Protein AF-A0A5E5BIJ7-F1 (afdb_monomer_lite)

Organism: NCBI:txid93222

Foldseek 3Di:
DDDDDDDDDDDPPPPPPPDPPDQPLVVQLVVQLVQLVVCLVVVHAGDRDVSLVPDDLVSVLVSLLVLVVVLVVDPDLCSVSSCCNQCVDPVSLVNQACNDEPVSLCSQCVDPSNVVVNVVCVVSNNYHDPDDDDDDDPCVLLPPVLLVVQLVVLQVQLVVCLVVVHAGDRDPSLVSHPPVSVLLSLLLLLVVLVVPPAPCSVSSVCNSVVDPVSLQSLACSDEPVSLVVCVVHHDPVSNVVCVVSNNYHDPVNLVVLLVVQLVQQLVQLVVCLVVVHARDRDPSLSSDDPVSLLVSLLSSLLCLLVDALVCSLSSLCNQLVDPVNLQNLAQSDEPVSVVSNLVSCVPPDPVSSCVNVVSCVVSNNYDDD

Radius of gyration: 29.62 Å; chains: 1; bounding box: 74×56×110 Å

Structure (mmCIF, N/CA/C/O backbone):
data_AF-A0A5E5BIJ7-F1
#
_entry.id   AF-A0A5E5BIJ7-F1
#
loop_
_atom_site.group_PDB
_atom_site.id
_atom_site.type_symbol
_atom_site.label_atom_id
_atom_site.label_alt_id
_atom_site.label_comp_id
_atom_site.label_asym_id
_atom_site.label_entity_id
_atom_site.label_seq_id
_atom_site.pdbx_PDB_ins_code
_atom_site.Cartn_x
_atom_site.Cartn_y
_atom_site.Cartn_z
_atom_site.occupancy
_atom_site.B_iso_or_equiv
_atom_site.auth_seq_id
_atom_site.auth_comp_id
_atom_site.auth_asym_id
_atom_site.auth_atom_id
_atom_site.pdbx_PDB_model_num
ATOM 1 N N . MET A 1 1 ? -40.468 11.466 -75.019 1.00 41.84 1 MET A N 1
ATOM 2 C CA . MET A 1 1 ? -39.015 11.265 -75.212 1.00 41.84 1 MET A CA 1
ATOM 3 C C . MET A 1 1 ? -38.309 12.523 -74.725 1.00 41.84 1 MET A C 1
ATOM 5 O O . MET A 1 1 ? -38.806 13.584 -75.072 1.00 41.84 1 MET A O 1
ATOM 9 N N . ALA A 1 2 ? -37.225 12.356 -73.945 1.00 39.12 2 ALA A N 1
ATOM 10 C CA . ALA A 1 2 ? -36.395 13.367 -73.246 1.00 39.12 2 ALA A CA 1
ATOM 11 C C . ALA A 1 2 ? -37.141 14.145 -72.136 1.00 39.12 2 ALA A C 1
ATOM 13 O O . ALA A 1 2 ? -38.169 14.746 -72.413 1.00 39.12 2 ALA A O 1
ATOM 14 N N . GLN A 1 3 ? -36.823 14.124 -70.834 1.00 35.88 3 GLN A N 1
ATOM 15 C CA . GLN A 1 3 ? -35.610 13.899 -70.020 1.00 35.88 3 GLN A CA 1
ATOM 16 C C . GLN A 1 3 ? -34.489 14.936 -70.210 1.00 35.88 3 GLN A C 1
ATOM 18 O O . GLN A 1 3 ? -33.547 14.694 -70.950 1.00 35.88 3 GLN A O 1
ATOM 23 N N . GLU A 1 4 ? -34.585 16.031 -69.445 1.00 33.69 4 GLU A N 1
ATOM 24 C CA . GLU A 1 4 ? -33.495 16.917 -68.994 1.00 33.69 4 GLU A CA 1
ATOM 25 C C . GLU A 1 4 ? -33.826 17.282 -67.525 1.00 33.69 4 GLU A C 1
ATOM 27 O O . GLU A 1 4 ? -34.917 17.764 -67.239 1.00 33.69 4 GLU A O 1
ATOM 32 N N . CYS A 1 5 ? -33.127 16.762 -66.510 1.00 31.52 5 CYS A N 1
ATOM 33 C CA . CYS A 1 5 ? -31.816 17.171 -65.977 1.00 31.52 5 CYS A CA 1
ATOM 34 C C . CYS A 1 5 ? -31.795 18.572 -65.334 1.00 31.52 5 CYS A C 1
ATOM 36 O O . CYS A 1 5 ? -31.187 19.500 -65.850 1.00 31.52 5 CYS A O 1
ATOM 38 N N . GLY A 1 6 ? -32.385 18.681 -64.138 1.00 35.53 6 GLY A N 1
ATOM 39 C CA . GLY A 1 6 ? -32.114 19.748 -63.170 1.00 35.53 6 GLY A CA 1
ATOM 40 C C . GLY A 1 6 ? -31.691 19.135 -61.834 1.00 35.53 6 GLY A C 1
ATOM 41 O O . GLY A 1 6 ? -32.537 18.803 -61.011 1.00 35.53 6 GLY A O 1
ATOM 42 N N . GLY A 1 7 ? -30.387 18.927 -61.644 1.00 34.03 7 GLY A N 1
ATOM 43 C CA . GLY A 1 7 ? -29.802 18.372 -60.422 1.00 34.03 7 GLY A CA 1
ATOM 44 C C . GLY A 1 7 ? -28.713 19.297 -59.897 1.00 34.03 7 GLY A C 1
ATOM 45 O O . GLY A 1 7 ? -27.649 19.407 -60.494 1.00 34.03 7 GLY A O 1
ATOM 46 N N . SER A 1 8 ? -29.024 19.980 -58.799 1.00 34.91 8 SER A N 1
ATOM 47 C CA . SER A 1 8 ? -28.166 20.922 -58.084 1.00 34.91 8 SER A CA 1
ATOM 48 C C . SER A 1 8 ? -26.891 20.238 -57.574 1.00 34.91 8 SER A C 1
ATOM 50 O O . SER A 1 8 ? -26.960 19.318 -56.760 1.00 34.91 8 SER A O 1
ATOM 52 N N . THR A 1 9 ? -25.725 20.688 -58.038 1.00 34.56 9 THR A N 1
ATOM 53 C CA . THR A 1 9 ? -24.416 20.181 -57.607 1.00 34.56 9 THR A CA 1
ATOM 54 C C . THR A 1 9 ? -24.064 20.741 -56.232 1.00 34.56 9 THR A C 1
ATOM 56 O O . THR A 1 9 ? -23.659 21.894 -56.093 1.00 34.56 9 THR A O 1
ATOM 59 N N . THR A 1 10 ? -24.209 19.917 -55.200 1.00 35.72 10 THR A N 1
ATOM 60 C CA . THR A 1 10 ? -23.704 20.190 -53.853 1.00 35.72 10 THR A CA 1
ATOM 61 C C . THR A 1 10 ? -22.176 20.127 -53.867 1.00 35.72 10 THR A C 1
ATOM 63 O O . THR A 1 10 ? -21.585 19.078 -54.129 1.00 35.72 10 THR A O 1
ATOM 66 N N . VAL A 1 11 ? -21.525 21.256 -53.593 1.00 35.91 11 VAL A N 1
ATOM 67 C CA . VAL A 1 11 ? -20.071 21.357 -53.422 1.00 35.91 11 VAL A CA 1
ATOM 68 C C . VAL A 1 11 ? -19.677 20.639 -52.127 1.00 35.91 11 VAL A C 1
ATOM 70 O O . VAL A 1 11 ? -19.877 21.149 -51.027 1.00 35.91 11 VAL A O 1
ATOM 73 N N . LEU A 1 12 ? -19.119 19.434 -52.258 1.00 33.00 12 LEU A N 1
ATOM 74 C CA . LEU A 1 12 ? -18.435 18.715 -51.182 1.00 33.00 12 LEU A CA 1
ATOM 75 C C . LEU A 1 12 ? -17.054 19.348 -50.955 1.00 33.00 12 LEU A C 1
ATOM 77 O O . LEU A 1 12 ? -16.069 18.976 -51.592 1.00 33.00 12 LEU A O 1
ATOM 81 N N . LEU A 1 13 ? -16.974 20.292 -50.019 1.00 32.66 13 LEU A N 1
ATOM 82 C CA . LEU A 1 13 ? -15.710 20.691 -49.402 1.00 32.66 13 LEU A CA 1
ATOM 83 C C . LEU A 1 13 ? -15.235 19.550 -48.488 1.00 32.66 13 LEU A C 1
ATOM 85 O O . LEU A 1 13 ? -15.612 19.456 -47.323 1.00 32.66 13 LEU A O 1
ATOM 89 N N . ARG A 1 14 ? -14.408 18.652 -49.036 1.00 32.09 14 ARG A N 1
ATOM 90 C CA . ARG A 1 14 ? -13.545 17.774 -48.237 1.00 32.09 14 ARG A CA 1
ATOM 91 C C . ARG A 1 14 ? -12.460 18.637 -47.594 1.00 32.09 14 ARG A C 1
ATOM 93 O O . ARG A 1 14 ? -11.456 18.946 -48.229 1.00 32.09 14 ARG A O 1
ATOM 100 N N . SER A 1 15 ? -12.647 18.983 -46.325 1.00 36.41 15 SER A N 1
ATOM 101 C CA . SER A 1 15 ? -11.540 19.361 -45.449 1.00 36.41 15 SER A CA 1
ATOM 102 C C . SER A 1 15 ? -10.634 18.142 -45.277 1.00 36.41 15 SER A C 1
ATOM 104 O O . SER A 1 15 ? -10.979 17.191 -44.578 1.00 36.41 15 SER A O 1
ATOM 106 N N . ALA A 1 16 ? -9.493 18.146 -45.961 1.00 33.72 16 ALA A N 1
ATOM 107 C CA . ALA A 1 16 ? -8.412 17.214 -45.697 1.00 33.72 16 ALA A CA 1
ATOM 108 C C . ALA A 1 16 ? -7.843 17.529 -44.305 1.00 33.72 16 ALA A C 1
ATOM 110 O O . ALA A 1 16 ? -7.127 18.511 -44.125 1.00 33.72 16 ALA A O 1
ATOM 111 N N . GLN A 1 17 ? -8.182 16.711 -43.308 1.00 32.38 17 GLN A N 1
ATOM 112 C CA . GLN A 1 17 ? -7.393 16.636 -42.084 1.00 32.38 17 GLN A CA 1
ATOM 113 C C . GLN A 1 17 ? -6.021 16.079 -42.466 1.00 32.38 17 GLN A C 1
ATOM 115 O O . GLN A 1 17 ? -5.879 14.906 -42.809 1.00 32.38 17 GLN A O 1
ATOM 120 N N . VAL A 1 18 ? -5.020 16.959 -42.456 1.00 33.09 18 VAL A N 1
ATOM 121 C CA . VAL A 1 18 ? -3.604 16.601 -42.496 1.00 33.09 18 VAL A CA 1
ATOM 122 C C . VAL A 1 18 ? -3.334 15.753 -41.256 1.00 33.09 18 VAL A C 1
ATOM 124 O O . VAL A 1 18 ? -3.263 16.262 -40.140 1.00 33.09 18 VAL A O 1
ATOM 127 N N . GLY A 1 19 ? -3.263 14.438 -41.449 1.00 31.19 19 GLY A N 1
ATOM 128 C CA . GLY A 1 19 ? -2.805 13.513 -40.427 1.00 31.19 19 GLY A CA 1
ATOM 129 C C . GLY A 1 19 ? -1.338 13.792 -40.129 1.00 31.19 19 GLY A C 1
ATOM 130 O O . GLY A 1 19 ? -0.469 13.460 -40.934 1.00 31.19 19 GLY A O 1
ATOM 131 N N . VAL A 1 20 ? -1.068 14.404 -38.978 1.00 37.12 20 VAL A N 1
ATOM 132 C CA . VAL A 1 20 ? 0.262 14.410 -38.369 1.00 37.12 20 VAL A CA 1
ATOM 133 C C . VAL A 1 20 ? 0.593 12.949 -38.064 1.00 37.12 20 VAL A C 1
ATOM 135 O O . VAL A 1 20 ? -0.036 12.326 -37.209 1.00 37.12 20 VAL A O 1
ATOM 138 N N . ARG A 1 21 ? 1.509 12.360 -38.842 1.00 44.97 21 ARG A N 1
ATOM 139 C CA . ARG A 1 21 ? 2.063 11.028 -38.566 1.00 44.97 21 ARG A CA 1
ATOM 140 C C . ARG A 1 21 ? 2.662 11.055 -37.160 1.00 44.97 21 ARG A C 1
ATOM 142 O O . ARG A 1 21 ? 3.459 11.939 -36.866 1.00 44.97 21 ARG A O 1
ATOM 149 N N . ALA A 1 22 ? 2.275 10.104 -36.314 1.00 49.06 22 ALA A N 1
ATOM 150 C CA . ALA A 1 22 ? 2.933 9.891 -35.033 1.00 49.06 22 ALA A CA 1
ATOM 151 C C . ALA A 1 22 ? 4.420 9.613 -35.296 1.00 49.06 22 ALA A C 1
ATOM 153 O O . ALA A 1 22 ? 4.752 8.680 -36.023 1.00 49.06 22 ALA A O 1
ATOM 154 N N . GLU A 1 23 ? 5.298 10.463 -34.775 1.00 62.38 23 GLU A N 1
ATOM 155 C CA . GLU A 1 23 ? 6.740 10.250 -34.856 1.00 62.38 23 GLU A CA 1
ATOM 156 C C . GLU A 1 23 ? 7.131 9.050 -33.987 1.00 62.38 23 GLU A C 1
ATOM 158 O O . GLU A 1 23 ? 6.738 8.972 -32.818 1.00 62.38 23 GLU A O 1
ATOM 163 N N . ASP A 1 24 ? 7.944 8.139 -34.529 1.00 77.19 24 ASP A N 1
ATOM 164 C CA . ASP A 1 24 ? 8.423 6.924 -33.850 1.00 77.19 24 ASP A CA 1
ATOM 165 C C . ASP A 1 24 ? 9.527 7.232 -32.811 1.00 77.19 24 ASP A C 1
ATOM 167 O O . ASP A 1 24 ? 10.606 6.635 -32.790 1.00 77.19 24 ASP A O 1
ATOM 171 N N . THR A 1 25 ? 9.247 8.179 -31.910 1.00 81.56 25 THR A N 1
ATOM 172 C CA . THR A 1 25 ? 10.124 8.614 -30.804 1.00 81.56 25 THR A CA 1
ATOM 173 C C . THR A 1 25 ? 10.571 7.456 -29.909 1.00 81.56 25 THR A C 1
ATOM 175 O O . THR A 1 25 ? 11.687 7.468 -29.395 1.00 81.56 25 THR A O 1
ATOM 178 N N . GLU A 1 26 ? 9.745 6.417 -29.771 1.00 82.06 26 GLU A N 1
ATOM 179 C CA . GLU A 1 26 ? 10.075 5.212 -29.006 1.00 82.06 26 GLU A CA 1
ATOM 180 C C . GLU A 1 26 ? 11.182 4.378 -29.673 1.00 82.06 26 GLU A C 1
ATOM 182 O O . GLU A 1 26 ? 12.092 3.909 -28.988 1.00 82.06 26 GLU A O 1
ATOM 187 N N . SER A 1 27 ? 11.157 4.230 -31.004 1.00 84.06 27 SER A N 1
ATOM 188 C CA . SER A 1 27 ? 12.207 3.504 -31.738 1.00 84.06 27 SER A CA 1
ATOM 189 C C . SER A 1 27 ? 13.533 4.255 -31.658 1.00 84.06 27 SER A C 1
ATOM 191 O O . SER A 1 27 ? 14.552 3.684 -31.271 1.00 84.06 27 SER A O 1
ATOM 193 N N . ALA A 1 28 ? 13.499 5.565 -31.924 1.00 87.19 28 ALA A N 1
ATOM 194 C CA . ALA A 1 28 ? 14.677 6.425 -31.866 1.00 87.19 28 ALA A CA 1
ATOM 195 C C . ALA A 1 28 ? 15.306 6.475 -30.461 1.00 87.19 28 ALA A C 1
ATOM 197 O O . ALA A 1 28 ? 16.529 6.425 -30.331 1.00 87.19 28 ALA A O 1
ATOM 198 N N . LYS A 1 29 ? 14.487 6.497 -29.399 1.00 93.00 29 LYS A N 1
ATOM 199 C CA . LYS A 1 29 ? 14.953 6.384 -28.007 1.00 93.00 29 LYS A CA 1
ATOM 200 C C . LYS A 1 29 ? 15.695 5.071 -27.762 1.00 93.00 29 LYS A C 1
ATOM 202 O O . LYS A 1 29 ? 16.807 5.085 -27.240 1.00 93.00 29 LYS A O 1
ATOM 207 N N . ASN A 1 30 ? 15.104 3.940 -28.147 1.00 88.62 30 ASN A N 1
ATOM 208 C CA . ASN A 1 30 ? 15.692 2.621 -27.899 1.00 88.62 30 ASN A CA 1
ATOM 209 C C . ASN A 1 30 ? 17.012 2.418 -28.664 1.00 88.62 30 ASN A C 1
ATOM 211 O O . ASN A 1 30 ? 17.968 1.845 -28.127 1.00 88.62 30 ASN A O 1
ATOM 215 N N . GLU A 1 31 ? 17.097 2.929 -29.892 1.00 91.00 31 GLU A N 1
ATOM 216 C CA . GLU A 1 31 ? 18.331 2.929 -30.680 1.00 91.00 31 GLU A CA 1
ATOM 217 C C . GLU A 1 31 ? 19.403 3.836 -30.064 1.00 91.00 31 GLU A C 1
ATOM 219 O O . GLU A 1 31 ? 20.557 3.418 -29.944 1.00 91.00 31 GLU A O 1
ATOM 224 N N . LEU A 1 32 ? 19.031 5.032 -29.593 1.00 92.25 32 LEU A N 1
ATOM 225 C CA . LEU A 1 32 ? 19.960 5.949 -28.929 1.00 92.25 32 LEU A CA 1
ATOM 226 C C . LEU A 1 32 ? 20.505 5.361 -27.622 1.00 92.25 32 LEU A C 1
ATOM 228 O O . LEU A 1 32 ? 21.712 5.384 -27.395 1.00 92.25 32 LEU A O 1
ATOM 232 N N . TRP A 1 33 ? 19.654 4.753 -26.795 1.00 94.19 33 TRP A N 1
ATOM 233 C CA . TRP A 1 33 ? 20.088 4.081 -25.563 1.00 94.19 33 TRP A CA 1
ATOM 234 C C . TRP A 1 33 ? 21.037 2.915 -25.845 1.00 94.19 33 TRP A C 1
ATOM 236 O O . TRP A 1 33 ? 22.000 2.691 -25.108 1.00 94.19 33 TRP A O 1
ATOM 246 N N . THR A 1 34 ? 20.797 2.182 -26.934 1.00 90.81 34 THR A N 1
ATOM 247 C CA . THR A 1 34 ? 21.691 1.106 -27.378 1.00 90.81 34 THR A CA 1
ATOM 248 C C . THR A 1 34 ? 23.046 1.660 -27.817 1.00 90.81 34 THR A C 1
ATOM 250 O O . THR A 1 34 ? 24.080 1.116 -27.429 1.00 90.81 34 THR A O 1
ATOM 253 N N . ALA A 1 35 ? 23.060 2.767 -28.561 1.00 92.00 35 ALA A N 1
ATOM 254 C CA . ALA A 1 35 ? 24.287 3.435 -28.982 1.00 92.00 35 ALA A CA 1
ATOM 255 C C . ALA A 1 35 ? 25.105 3.955 -27.786 1.00 92.00 35 ALA A C 1
ATOM 257 O O . ALA A 1 35 ? 26.308 3.703 -27.722 1.00 92.00 35 ALA A O 1
ATOM 258 N N . VAL A 1 36 ? 24.456 4.580 -26.796 1.00 91.69 36 VAL A N 1
ATOM 259 C CA . VAL A 1 36 ? 25.108 5.040 -25.554 1.00 91.69 36 VAL A CA 1
ATOM 260 C C . VAL A 1 36 ? 25.696 3.861 -24.777 1.00 91.69 36 VAL A C 1
ATOM 262 O O . VAL A 1 36 ? 26.855 3.907 -24.372 1.00 91.69 36 VAL A O 1
ATOM 265 N N . ARG A 1 37 ? 24.950 2.760 -24.622 1.00 92.38 37 ARG A N 1
ATOM 266 C CA . ARG A 1 37 ? 25.451 1.547 -23.952 1.00 92.38 37 ARG A CA 1
ATOM 267 C C . ARG A 1 37 ? 26.678 0.966 -24.656 1.00 92.38 37 ARG A C 1
ATOM 269 O O . ARG A 1 37 ? 27.633 0.560 -23.997 1.00 92.38 37 ARG A O 1
ATOM 276 N N . ASN A 1 38 ? 26.664 0.934 -25.986 1.00 89.56 38 ASN A N 1
ATOM 277 C CA . ASN A 1 38 ? 27.799 0.457 -26.771 1.00 89.56 38 ASN A CA 1
ATOM 278 C C . ASN A 1 38 ? 29.019 1.371 -26.609 1.00 89.56 38 ASN A C 1
ATOM 280 O O . ASN A 1 38 ? 30.118 0.857 -26.422 1.00 89.56 38 ASN A O 1
ATOM 284 N N . ALA A 1 39 ? 28.826 2.692 -26.604 1.00 90.94 39 ALA A N 1
ATOM 285 C CA . ALA A 1 39 ? 29.890 3.668 -26.373 1.00 90.94 39 ALA A CA 1
ATOM 286 C C . ALA A 1 39 ? 30.525 3.517 -24.977 1.00 90.94 39 ALA A C 1
ATOM 288 O O . ALA A 1 39 ? 31.750 3.493 -24.861 1.00 90.94 39 ALA A O 1
ATOM 289 N N . VAL A 1 40 ? 29.718 3.301 -23.928 1.00 90.38 40 VAL A N 1
ATOM 290 C CA . VAL A 1 40 ? 30.218 3.005 -22.570 1.00 90.38 40 VAL A CA 1
ATOM 291 C C . VAL A 1 40 ? 31.050 1.718 -22.553 1.00 90.38 40 VAL A C 1
ATOM 293 O O . VAL A 1 40 ? 32.173 1.717 -22.047 1.00 90.38 40 VAL A O 1
ATOM 296 N N . ASN A 1 41 ? 30.535 0.635 -23.145 1.00 88.56 41 ASN A N 1
ATOM 297 C CA . ASN A 1 41 ? 31.209 -0.668 -23.165 1.00 88.56 41 ASN A CA 1
ATOM 298 C C . ASN A 1 41 ? 32.512 -0.650 -23.978 1.00 88.56 41 ASN A C 1
ATOM 300 O O . ASN A 1 41 ? 33.507 -1.249 -23.571 1.00 88.56 41 ASN A O 1
ATOM 304 N N . ALA A 1 42 ? 32.508 0.032 -25.124 1.00 87.69 42 ALA A N 1
ATOM 305 C CA . ALA A 1 42 ? 33.653 0.134 -26.023 1.00 87.69 42 ALA A CA 1
ATOM 306 C C . ALA A 1 42 ? 34.641 1.243 -25.624 1.00 87.69 42 ALA A C 1
ATOM 308 O O . ALA A 1 42 ? 35.736 1.301 -26.182 1.00 87.69 42 ALA A O 1
ATOM 309 N N . LYS A 1 43 ? 34.274 2.111 -24.667 1.00 86.31 43 LYS A N 1
ATOM 310 C CA . LYS A 1 43 ? 35.002 3.344 -24.317 1.00 86.31 43 LYS A CA 1
ATOM 311 C C . LYS A 1 43 ? 35.289 4.212 -25.549 1.00 86.31 43 LYS A C 1
ATOM 313 O O . LYS A 1 43 ? 36.381 4.760 -25.686 1.00 86.31 43 LYS A O 1
ATOM 318 N N . SER A 1 44 ? 34.316 4.287 -26.451 1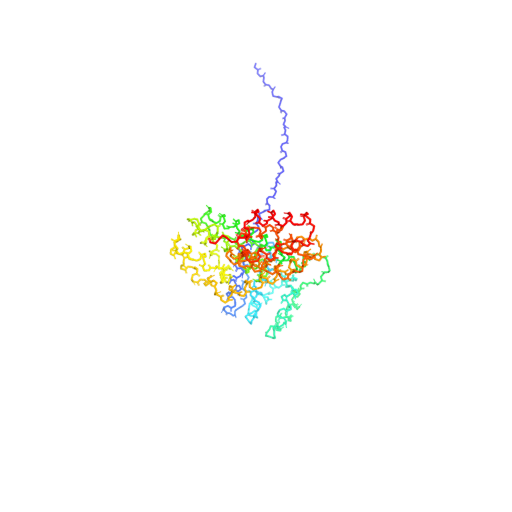.00 87.19 44 SER A N 1
ATOM 319 C CA . SER A 1 44 ? 34.382 5.045 -27.700 1.00 87.19 44 SER A CA 1
ATOM 320 C C . SER A 1 44 ? 33.407 6.218 -27.676 1.00 87.19 44 SER A C 1
ATOM 322 O O . SER A 1 44 ? 32.541 6.296 -26.805 1.00 87.19 44 SER A O 1
ATOM 324 N N . ASP A 1 45 ? 33.511 7.095 -28.670 1.00 84.88 45 ASP A N 1
ATOM 325 C CA . ASP A 1 45 ? 32.532 8.159 -28.875 1.00 84.88 45 ASP A CA 1
ATOM 326 C C . ASP A 1 45 ? 31.174 7.590 -29.316 1.00 84.88 45 ASP A C 1
ATOM 328 O O . ASP A 1 45 ? 31.079 6.500 -29.901 1.00 84.88 45 ASP A O 1
ATOM 332 N N . LEU A 1 46 ? 30.108 8.336 -29.024 1.00 91.44 46 LEU A N 1
ATOM 333 C CA . LEU A 1 46 ? 28.754 8.005 -29.447 1.00 91.44 46 LEU A CA 1
ATOM 334 C C . LEU A 1 46 ? 28.620 8.158 -30.959 1.00 91.44 46 LEU A C 1
ATOM 336 O O . LEU A 1 46 ? 28.952 9.186 -31.535 1.00 91.44 46 LEU A O 1
ATOM 340 N N . THR A 1 47 ? 28.052 7.147 -31.607 1.00 91.69 47 THR A N 1
ATOM 341 C CA . THR A 1 47 ? 27.532 7.303 -32.966 1.00 91.69 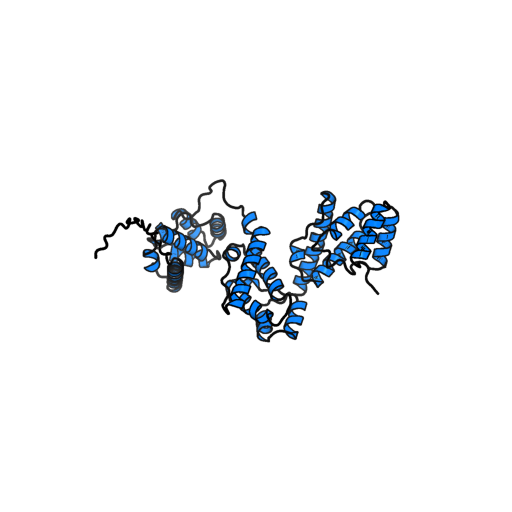47 THR A CA 1
ATOM 342 C C . THR A 1 47 ? 26.035 7.555 -32.874 1.00 91.69 47 THR A C 1
ATOM 344 O O . THR A 1 47 ? 25.272 6.633 -32.586 1.00 91.69 47 THR A O 1
ATOM 347 N N . VAL A 1 48 ? 25.614 8.803 -33.090 1.00 91.44 48 VAL A N 1
ATOM 348 C CA . VAL A 1 48 ? 24.199 9.189 -33.008 1.00 91.44 48 VAL A CA 1
ATOM 349 C C . VAL A 1 48 ? 23.390 8.464 -34.098 1.00 91.44 48 VAL A C 1
ATOM 351 O O . VAL A 1 48 ? 23.687 8.655 -35.284 1.00 91.44 48 VAL A O 1
ATOM 354 N N . PRO A 1 49 ? 22.369 7.660 -33.734 1.00 92.31 49 PRO A N 1
ATOM 355 C CA . PRO A 1 49 ? 21.555 6.926 -34.700 1.00 92.31 49 PRO A CA 1
ATOM 356 C C . PRO A 1 49 ? 20.790 7.842 -35.656 1.00 92.31 49 PRO A C 1
ATOM 358 O O . PRO A 1 49 ? 20.304 8.908 -35.276 1.00 92.31 49 PRO A O 1
ATOM 361 N N . GLU A 1 50 ? 20.616 7.388 -36.896 1.00 90.69 50 GLU A N 1
ATOM 362 C CA . GLU A 1 50 ? 19.903 8.150 -37.926 1.00 90.69 50 GLU A CA 1
ATOM 363 C C . GLU A 1 50 ? 18.415 8.330 -37.585 1.00 90.69 50 GLU A C 1
ATOM 365 O O . GLU A 1 50 ? 17.818 9.357 -37.901 1.00 90.69 50 GLU A O 1
ATOM 370 N N . SER A 1 51 ? 17.831 7.367 -36.865 1.00 88.69 51 SER A N 1
ATOM 371 C CA . SER A 1 51 ? 16.469 7.445 -36.328 1.00 88.69 51 SER A CA 1
ATOM 372 C C . SER A 1 51 ? 16.275 8.656 -35.414 1.00 88.69 51 SER A C 1
ATOM 374 O O . SER A 1 51 ? 15.244 9.310 -35.507 1.00 88.69 51 SER A O 1
ATOM 376 N N . PHE A 1 52 ? 17.274 9.010 -34.598 1.00 92.00 52 PHE A N 1
ATOM 377 C CA . PHE A 1 52 ? 17.251 10.219 -33.773 1.00 92.00 52 PHE A CA 1
ATOM 378 C C . PHE A 1 52 ? 17.427 11.490 -34.613 1.00 92.00 52 PHE A C 1
ATOM 380 O O . PHE A 1 52 ? 16.725 12.475 -34.402 1.00 92.00 52 PHE A O 1
ATOM 387 N N . LYS A 1 53 ? 18.330 11.481 -35.603 1.00 91.62 53 LYS A N 1
ATOM 388 C CA . LYS A 1 53 ? 18.559 12.654 -36.467 1.00 91.62 53 LYS A CA 1
ATOM 389 C C . LYS A 1 53 ? 17.340 13.026 -37.310 1.00 91.62 53 LYS A C 1
ATOM 391 O O . LYS A 1 53 ? 17.128 14.210 -37.561 1.00 91.62 53 LYS A O 1
ATOM 396 N N . ASN A 1 54 ? 16.546 12.029 -37.693 1.00 90.62 54 ASN A N 1
ATOM 397 C CA . ASN A 1 54 ? 15.344 12.186 -38.509 1.00 90.62 54 ASN A CA 1
ATOM 398 C C . ASN A 1 54 ? 14.084 12.574 -37.718 1.00 90.62 54 ASN A C 1
ATOM 400 O O . ASN A 1 54 ? 13.039 12.785 -38.333 1.00 90.62 54 ASN A O 1
ATOM 404 N N . LEU A 1 55 ? 14.150 12.654 -36.383 1.00 88.00 55 LEU A N 1
ATOM 405 C CA . LEU A 1 55 ? 13.043 13.183 -35.583 1.00 88.00 55 LEU A CA 1
ATOM 406 C C . LEU A 1 55 ? 12.839 14.681 -35.851 1.00 88.00 55 LEU A C 1
ATOM 408 O O . LEU A 1 55 ? 13.758 15.379 -36.287 1.00 88.00 55 LEU A O 1
ATOM 412 N N . SER A 1 56 ? 11.649 15.195 -35.529 1.00 88.56 56 SER A N 1
ATOM 413 C CA . SER A 1 56 ? 11.479 16.641 -35.372 1.00 88.56 56 SER A CA 1
ATOM 414 C C . SER A 1 56 ? 12.348 17.173 -34.233 1.00 88.56 56 SER A C 1
ATOM 416 O O . SER A 1 56 ? 12.793 16.420 -33.366 1.00 88.56 56 SER A O 1
ATOM 418 N N . GLU A 1 57 ? 12.558 18.487 -34.188 1.00 84.69 57 GLU A N 1
ATOM 419 C CA . GLU A 1 57 ? 13.289 19.122 -33.086 1.00 84.69 57 GLU A CA 1
ATOM 420 C C . GLU A 1 57 ? 12.627 18.854 -31.720 1.00 84.69 57 GLU A C 1
ATOM 422 O O . GLU A 1 57 ? 13.324 18.549 -30.752 1.00 84.69 57 GLU A O 1
ATOM 427 N N . GLU A 1 58 ? 11.290 18.850 -31.648 1.00 78.25 58 GLU A N 1
ATOM 428 C CA . GLU A 1 58 ? 10.543 18.477 -30.435 1.00 78.25 58 GLU A CA 1
ATOM 429 C C . GLU A 1 58 ? 10.762 17.001 -30.063 1.00 78.25 58 GLU A C 1
ATOM 431 O O . GLU A 1 58 ? 10.982 16.664 -28.896 1.00 78.25 58 GLU A O 1
ATOM 436 N N . GLY A 1 59 ? 10.765 16.107 -31.058 1.00 80.88 59 GLY A N 1
ATOM 437 C CA . GLY A 1 59 ? 11.073 14.691 -30.875 1.00 80.88 59 GLY A CA 1
ATOM 438 C C . GLY A 1 59 ? 12.498 14.461 -30.362 1.00 80.88 59 GLY A C 1
ATOM 439 O O . GLY A 1 59 ? 12.693 13.677 -29.429 1.00 80.88 59 GLY A O 1
ATOM 440 N N . LYS A 1 60 ? 13.489 15.178 -30.912 1.00 89.38 60 LYS A N 1
ATOM 441 C CA . LYS A 1 60 ? 14.893 15.131 -30.468 1.00 89.38 60 LYS A CA 1
ATOM 442 C C . LYS A 1 60 ? 15.039 15.599 -29.025 1.00 89.38 60 LYS A C 1
ATOM 444 O O . LYS A 1 60 ? 15.654 14.889 -28.233 1.00 89.38 60 LYS A O 1
ATOM 449 N N . GLN A 1 61 ? 14.427 16.728 -28.659 1.00 83.38 61 GLN A N 1
ATOM 450 C CA . GLN A 1 61 ? 14.431 17.239 -27.281 1.00 83.38 61 GLN A CA 1
ATOM 451 C C . GLN A 1 61 ? 13.794 16.246 -26.305 1.00 83.38 61 GLN A C 1
ATOM 453 O O . GLN A 1 61 ? 14.355 15.953 -25.249 1.00 83.38 61 GLN A O 1
ATOM 458 N N . LYS A 1 62 ? 12.650 15.660 -26.675 1.00 82.94 62 LYS A N 1
ATOM 459 C CA . LYS A 1 62 ? 11.969 14.657 -25.850 1.00 82.94 62 LYS A CA 1
ATOM 460 C C . LYS A 1 62 ? 12.831 13.414 -25.631 1.00 82.94 62 LYS A C 1
ATOM 462 O O . LYS A 1 62 ? 12.946 12.933 -24.505 1.00 82.94 62 LYS A O 1
ATOM 467 N N . VAL A 1 63 ? 13.445 12.886 -26.689 1.00 86.31 63 VAL A N 1
ATOM 468 C CA . VAL A 1 63 ? 14.311 11.704 -26.588 1.00 86.31 63 VAL A CA 1
ATOM 469 C C . VAL A 1 63 ? 15.608 12.023 -25.831 1.00 86.31 63 VAL A C 1
ATOM 471 O O . VAL A 1 63 ? 16.069 11.186 -25.052 1.00 86.31 63 VAL A O 1
ATOM 474 N N . ALA A 1 64 ? 16.159 13.230 -25.974 1.00 88.50 64 ALA A N 1
ATOM 475 C CA . ALA A 1 64 ? 17.308 13.686 -25.195 1.00 88.50 64 ALA A CA 1
ATOM 476 C C . ALA A 1 64 ? 16.984 13.764 -23.695 1.00 88.50 64 ALA A C 1
ATOM 478 O O . ALA A 1 64 ? 17.719 13.179 -22.903 1.00 88.50 64 ALA A O 1
ATOM 479 N N . GLN A 1 65 ? 15.852 14.364 -23.303 1.00 86.25 65 GLN A N 1
ATOM 480 C CA . GLN A 1 65 ? 15.386 14.390 -21.908 1.00 86.25 65 GLN A CA 1
ATOM 481 C C . GLN A 1 65 ? 15.247 12.976 -21.329 1.00 86.25 65 GLN A C 1
ATOM 483 O O . GLN A 1 65 ? 15.799 12.692 -20.271 1.00 86.25 65 GLN A O 1
ATOM 488 N N . LEU A 1 66 ? 14.577 12.065 -22.045 1.00 85.25 66 LEU A N 1
ATOM 489 C CA . LEU A 1 66 ? 14.419 10.674 -21.601 1.00 85.25 66 LEU A CA 1
ATOM 490 C C . LEU A 1 66 ? 15.765 9.952 -21.445 1.00 85.25 66 LEU A C 1
ATOM 492 O O . LEU A 1 66 ? 15.919 9.098 -20.576 1.00 85.25 66 LEU A O 1
ATOM 496 N N . THR A 1 67 ? 16.740 10.279 -22.293 1.00 87.81 67 THR A N 1
ATOM 497 C CA . THR A 1 67 ? 18.084 9.692 -22.235 1.00 87.81 67 THR A CA 1
ATOM 498 C C . THR A 1 67 ? 18.901 10.269 -21.084 1.00 87.81 67 THR A C 1
ATOM 500 O O . THR A 1 67 ? 19.606 9.513 -20.424 1.00 87.81 67 THR A O 1
ATOM 503 N N . VAL A 1 68 ? 18.755 11.562 -20.781 1.00 89.12 68 VAL A N 1
ATOM 504 C CA . VAL A 1 68 ? 19.324 12.188 -19.579 1.00 89.12 68 VAL A CA 1
ATOM 505 C C . VAL A 1 68 ? 18.757 11.534 -18.323 1.00 89.12 68 VAL A C 1
ATOM 507 O O . VAL A 1 68 ? 19.527 11.077 -17.483 1.00 89.12 68 VAL A O 1
ATOM 510 N N . ASP A 1 69 ? 17.433 11.404 -18.222 1.00 83.12 69 ASP A N 1
ATOM 511 C CA . ASP A 1 69 ? 16.785 10.784 -17.060 1.00 83.12 69 ASP A CA 1
ATOM 512 C C . ASP A 1 69 ? 17.263 9.340 -16.848 1.00 83.12 69 ASP A C 1
ATOM 514 O O . ASP A 1 69 ? 17.499 8.915 -15.719 1.00 83.12 69 ASP A O 1
ATOM 518 N N . TRP A 1 70 ? 17.480 8.599 -17.938 1.00 89.19 70 TRP A N 1
ATOM 519 C CA . TRP A 1 70 ? 18.040 7.250 -17.891 1.00 89.19 70 TRP A CA 1
ATOM 520 C C . TRP A 1 70 ? 19.521 7.220 -17.474 1.00 89.19 70 TRP A C 1
ATOM 522 O O . TRP A 1 70 ? 19.893 6.414 -16.624 1.00 89.19 70 TRP A O 1
ATOM 532 N N . VAL A 1 71 ? 20.362 8.111 -18.014 1.00 89.94 71 VAL A N 1
ATOM 533 C CA . VAL A 1 71 ? 21.800 8.216 -17.679 1.00 89.94 71 VAL A CA 1
ATOM 534 C C . VAL A 1 71 ? 22.029 8.521 -16.194 1.00 89.94 71 VAL A C 1
ATOM 536 O O . VAL A 1 71 ? 23.022 8.071 -15.621 1.00 89.94 71 VAL A O 1
ATOM 539 N N . PHE A 1 72 ? 21.115 9.263 -15.566 1.00 85.25 72 PHE A N 1
ATOM 540 C CA . PHE A 1 72 ? 21.177 9.625 -14.149 1.00 85.25 72 PHE A CA 1
ATOM 541 C C . PHE A 1 72 ? 20.344 8.706 -13.232 1.00 85.25 72 PHE A C 1
ATOM 543 O O . PHE A 1 72 ? 20.178 9.025 -12.057 1.00 85.25 72 PHE A O 1
ATOM 550 N N . SER A 1 73 ? 19.827 7.567 -13.718 1.00 83.06 73 SER A N 1
ATOM 551 C CA . SER A 1 73 ? 18.996 6.652 -12.920 1.00 83.06 73 SER A CA 1
ATOM 552 C C . SER A 1 73 ? 19.602 5.241 -12.813 1.00 83.06 73 SER A C 1
ATOM 554 O O . SER A 1 73 ? 19.481 4.449 -13.752 1.00 83.06 73 SER A O 1
ATOM 556 N N . PRO A 1 74 ? 20.206 4.869 -11.664 1.00 81.25 74 PRO A N 1
ATOM 557 C CA . PRO A 1 74 ? 20.492 5.691 -10.478 1.00 81.25 74 PRO A CA 1
ATOM 558 C C . PRO A 1 74 ? 21.755 6.564 -10.627 1.00 81.25 74 PRO A C 1
ATOM 560 O O . PRO A 1 74 ? 22.645 6.254 -11.419 1.00 81.25 74 PRO A O 1
ATOM 563 N N . VAL A 1 75 ? 21.874 7.611 -9.799 1.00 84.62 75 VAL A N 1
ATOM 564 C CA . VAL A 1 75 ? 23.116 8.389 -9.656 1.00 84.62 75 VAL A CA 1
ATOM 565 C C . VAL A 1 75 ? 24.114 7.597 -8.801 1.00 84.62 75 VAL A C 1
ATOM 567 O O . VAL A 1 75 ? 23.881 7.362 -7.616 1.00 84.62 75 VAL A O 1
ATOM 570 N N . ASN A 1 76 ? 25.222 7.156 -9.397 1.00 85.44 76 ASN A N 1
ATOM 571 C CA . ASN A 1 76 ? 26.271 6.370 -8.742 1.00 85.44 76 ASN A CA 1
ATOM 572 C C . ASN A 1 76 ? 27.645 6.599 -9.409 1.00 85.44 76 ASN A C 1
ATOM 574 O O . ASN A 1 76 ? 27.778 7.416 -10.315 1.00 85.44 76 ASN A O 1
ATOM 578 N N . ASP A 1 77 ? 28.679 5.865 -8.992 1.00 84.31 77 ASP A N 1
ATOM 579 C CA . ASP A 1 77 ? 30.037 6.029 -9.536 1.00 84.31 77 ASP A CA 1
ATOM 580 C C . ASP A 1 77 ? 30.155 5.717 -11.044 1.00 84.31 77 ASP A C 1
ATOM 582 O O . ASP A 1 77 ? 31.047 6.239 -11.719 1.00 84.31 77 ASP A O 1
ATOM 586 N N . GLU A 1 78 ? 29.246 4.918 -11.612 1.00 85.62 78 GLU A N 1
ATOM 587 C CA . GLU A 1 78 ? 29.220 4.629 -13.050 1.00 85.62 78 GLU A CA 1
ATOM 588 C C . GLU A 1 78 ? 28.637 5.787 -13.869 1.00 85.62 78 GLU A C 1
ATOM 590 O O . GLU A 1 78 ? 28.925 5.889 -15.065 1.00 85.62 78 GLU A O 1
ATOM 595 N N . THR A 1 79 ? 27.877 6.701 -13.248 1.00 88.69 79 THR A N 1
ATOM 596 C CA . THR A 1 79 ? 27.247 7.855 -13.912 1.00 88.69 79 THR A CA 1
ATOM 597 C C . THR A 1 79 ? 28.256 8.685 -14.709 1.00 88.69 79 THR A C 1
ATOM 599 O O . THR A 1 79 ? 27.909 9.220 -15.758 1.00 88.69 79 THR A O 1
ATOM 602 N N . VAL A 1 80 ? 29.532 8.740 -14.302 1.00 90.94 80 VAL A N 1
ATOM 603 C CA . VAL A 1 80 ? 30.589 9.419 -15.076 1.00 90.94 80 VAL A CA 1
ATOM 604 C C . VAL A 1 80 ? 30.750 8.824 -16.476 1.00 90.94 80 VAL A C 1
ATOM 606 O O . VAL A 1 80 ? 30.907 9.570 -17.444 1.00 90.94 80 VAL A O 1
ATOM 609 N N . ALA A 1 81 ? 30.752 7.495 -16.595 1.00 88.06 81 ALA A N 1
ATOM 610 C CA . ALA A 1 81 ? 30.950 6.814 -17.870 1.00 88.06 81 ALA A CA 1
ATOM 611 C C . ALA A 1 81 ? 29.736 7.007 -18.785 1.00 88.06 81 ALA A C 1
ATOM 613 O O . ALA A 1 81 ? 29.901 7.372 -19.949 1.00 88.06 81 ALA A O 1
ATOM 614 N N . TRP A 1 82 ? 28.530 6.850 -18.232 1.00 91.56 82 TRP A N 1
ATOM 615 C CA . TRP A 1 82 ? 27.268 7.067 -18.942 1.00 91.56 82 TRP A CA 1
ATOM 616 C C . TRP A 1 82 ? 27.113 8.512 -19.420 1.00 91.56 82 TRP A C 1
ATOM 618 O O . TRP A 1 82 ? 26.820 8.750 -20.592 1.00 91.56 82 TRP A O 1
ATOM 628 N N . PHE A 1 83 ? 27.395 9.480 -18.545 1.00 91.69 83 PHE A N 1
ATOM 629 C CA . PHE A 1 83 ? 27.344 10.899 -18.880 1.00 91.69 83 PHE A CA 1
ATOM 630 C C . PHE A 1 83 ? 28.339 11.257 -19.982 1.00 91.69 83 PHE A C 1
ATOM 632 O 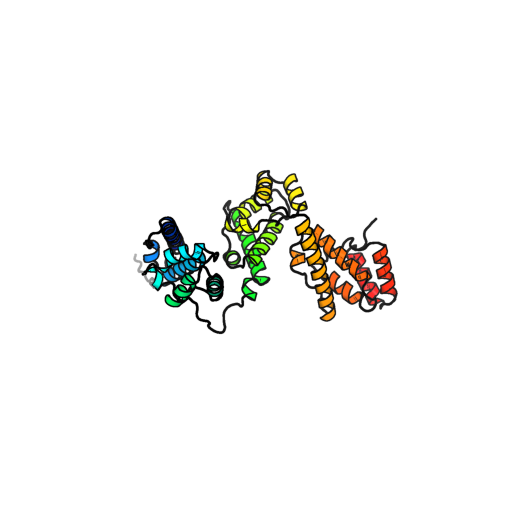O . PHE A 1 83 ? 27.958 11.904 -20.950 1.00 91.69 83 PHE A O 1
ATOM 639 N N . LYS A 1 84 ? 29.596 10.806 -19.886 1.00 89.12 84 LYS A N 1
ATOM 640 C CA . LYS A 1 84 ? 30.605 11.074 -20.924 1.00 89.12 84 LYS A CA 1
ATOM 641 C C . LYS A 1 84 ? 30.227 10.464 -22.265 1.00 89.12 84 LYS A C 1
ATOM 643 O O . LYS A 1 84 ? 30.389 11.124 -23.283 1.00 89.12 84 LYS A O 1
ATOM 648 N N . ALA A 1 85 ? 29.728 9.230 -22.268 1.00 89.62 85 ALA A N 1
ATOM 649 C CA . ALA A 1 85 ? 29.323 8.563 -23.497 1.00 89.62 85 ALA A CA 1
ATOM 650 C C . ALA A 1 85 ? 28.167 9.289 -24.195 1.00 89.62 85 ALA A C 1
ATOM 652 O O . ALA A 1 85 ? 28.094 9.262 -25.412 1.00 89.62 85 ALA A O 1
ATOM 653 N N . PHE A 1 86 ? 27.276 9.943 -23.450 1.00 91.31 86 PHE A N 1
ATOM 654 C CA . PHE A 1 86 ? 26.118 10.628 -24.019 1.00 91.31 86 PHE A CA 1
ATOM 655 C C . PHE A 1 86 ? 26.354 12.126 -24.277 1.00 91.31 86 PHE A C 1
ATOM 657 O O . PHE A 1 86 ? 26.180 12.600 -25.394 1.00 91.31 86 PHE A O 1
ATOM 664 N N . ALA A 1 87 ? 26.763 12.876 -23.254 1.00 86.44 87 ALA A N 1
ATOM 665 C CA . ALA A 1 87 ? 26.788 14.338 -23.261 1.00 86.44 87 ALA A CA 1
ATOM 666 C C . ALA A 1 87 ? 28.067 14.949 -23.862 1.00 86.44 87 ALA A C 1
ATOM 668 O O . ALA A 1 87 ? 28.111 16.158 -24.075 1.00 86.44 87 ALA A O 1
ATOM 669 N N . ASN A 1 88 ? 29.111 14.160 -24.151 1.00 85.25 88 ASN A N 1
ATOM 670 C CA . ASN A 1 88 ? 30.297 14.679 -24.850 1.00 85.25 88 ASN A CA 1
ATOM 671 C C . ASN A 1 88 ? 30.096 14.802 -26.367 1.00 85.25 88 ASN A C 1
ATOM 673 O O . ASN A 1 88 ? 30.901 15.461 -27.024 1.00 85.25 88 ASN A O 1
ATOM 677 N N . ASP A 1 89 ? 29.058 14.178 -26.924 1.00 90.25 89 ASP A N 1
ATOM 678 C CA . ASP A 1 89 ? 28.748 14.298 -28.344 1.00 90.25 89 ASP A CA 1
ATOM 679 C C . ASP A 1 89 ? 28.185 15.694 -28.656 1.00 90.25 89 ASP A C 1
ATOM 681 O O . ASP A 1 89 ? 27.188 16.134 -28.078 1.00 90.25 89 ASP A O 1
ATOM 685 N N . THR A 1 90 ? 28.831 16.408 -29.579 1.00 87.88 90 THR A N 1
ATOM 686 C CA . THR A 1 90 ? 28.500 17.805 -29.902 1.00 87.88 90 THR A CA 1
ATOM 687 C C . THR A 1 90 ? 27.154 17.963 -30.604 1.00 87.88 90 THR A C 1
ATOM 689 O O . THR A 1 90 ? 26.568 19.045 -30.553 1.00 87.88 90 THR A O 1
ATOM 692 N N . TYR A 1 91 ? 26.644 16.907 -31.245 1.00 89.38 91 TYR A N 1
ATOM 693 C CA . TYR A 1 91 ? 25.316 16.914 -31.848 1.00 89.38 91 TYR A CA 1
ATOM 694 C C . TYR A 1 91 ? 24.237 16.787 -30.765 1.00 89.38 91 TYR A C 1
ATOM 696 O O . TYR A 1 91 ? 23.267 17.541 -30.767 1.00 89.38 91 TYR A O 1
ATOM 704 N N . ILE A 1 92 ? 24.428 15.892 -29.792 1.00 89.50 92 ILE A N 1
ATOM 705 C CA . ILE A 1 92 ? 23.516 15.716 -28.651 1.00 89.50 92 ILE A CA 1
ATOM 706 C C . ILE A 1 92 ? 23.507 16.931 -27.719 1.00 89.50 92 ILE A C 1
ATOM 708 O O . ILE A 1 92 ? 22.447 17.277 -27.198 1.00 89.50 92 ILE A O 1
ATOM 712 N N . GLN A 1 93 ? 24.646 17.607 -27.532 1.00 88.00 93 GLN A N 1
ATOM 713 C CA . GLN A 1 93 ? 24.758 18.774 -26.645 1.00 88.00 93 GLN A CA 1
ATOM 714 C C . GLN A 1 93 ? 23.729 19.879 -26.934 1.00 88.00 93 GLN A C 1
ATOM 716 O O . GLN A 1 93 ? 23.310 20.584 -26.021 1.00 88.00 93 GLN A O 1
ATOM 721 N N . GLN A 1 94 ? 23.265 20.001 -28.178 1.00 89.31 94 GLN A N 1
ATOM 722 C CA . GLN A 1 94 ? 22.259 20.994 -28.572 1.00 89.31 94 GLN A CA 1
ATOM 723 C C . GLN A 1 94 ? 20.862 20.703 -27.997 1.00 89.31 94 GLN A C 1
ATOM 725 O O . GLN A 1 94 ? 19.999 21.575 -27.999 1.00 89.31 94 GLN A O 1
ATOM 730 N N . TYR A 1 95 ? 20.633 19.484 -27.503 1.00 90.00 95 TYR A N 1
ATOM 731 C CA . TYR A 1 95 ? 19.327 18.989 -27.065 1.00 90.00 95 TYR A CA 1
ATOM 732 C C . TYR A 1 95 ? 19.254 18.678 -25.568 1.00 90.00 95 TYR A C 1
ATOM 734 O O . TYR A 1 95 ? 18.218 18.219 -25.092 1.00 90.00 95 TYR A O 1
ATOM 742 N N . VAL A 1 96 ? 20.340 18.898 -24.821 1.00 88.56 96 VAL A N 1
ATOM 743 C CA . VAL A 1 96 ? 20.401 18.600 -23.380 1.00 88.56 96 VAL A CA 1
ATOM 744 C C . VAL A 1 96 ? 20.176 19.822 -22.493 1.00 88.56 96 VAL A C 1
ATOM 746 O O . VAL A 1 96 ? 20.169 19.689 -21.269 1.00 88.56 96 VAL A O 1
ATOM 749 N N . GLU A 1 97 ? 19.962 21.002 -23.066 1.00 87.12 97 GLU A N 1
ATOM 750 C CA . GLU A 1 97 ? 19.669 22.208 -22.293 1.00 87.12 97 GLU A CA 1
ATOM 751 C C . GLU A 1 97 ? 18.410 22.018 -21.430 1.00 87.12 97 GLU A C 1
ATOM 753 O O . GLU A 1 97 ? 17.412 21.454 -21.881 1.00 87.12 97 GLU A O 1
ATOM 758 N N . ASN A 1 98 ? 18.444 22.486 -20.179 1.00 83.81 98 ASN A N 1
ATOM 759 C CA . ASN A 1 98 ? 17.320 22.399 -19.243 1.00 83.81 98 ASN A CA 1
ATOM 760 C C . ASN A 1 98 ? 16.757 20.977 -19.068 1.00 83.81 98 ASN A C 1
ATOM 762 O O . ASN A 1 98 ? 15.553 20.820 -18.877 1.00 83.81 98 ASN A O 1
ATOM 766 N N . THR A 1 99 ? 17.588 19.935 -19.119 1.00 84.62 99 THR A N 1
ATOM 767 C CA . THR A 1 99 ? 17.135 1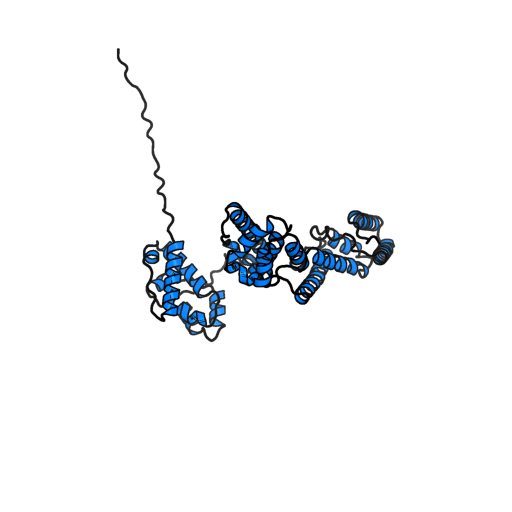8.542 -18.960 1.00 84.62 99 THR A CA 1
ATOM 768 C C . THR A 1 99 ? 17.324 17.976 -17.553 1.00 84.62 99 THR A C 1
ATOM 770 O O . THR A 1 99 ? 16.505 17.185 -17.083 1.00 84.62 99 THR A O 1
ATOM 773 N N . VAL A 1 100 ? 18.346 18.425 -16.827 1.00 86.62 100 VAL A N 1
ATOM 774 C CA . VAL A 1 100 ? 18.700 17.949 -15.486 1.00 86.62 100 VAL A CA 1
ATOM 775 C C . VAL A 1 100 ? 17.943 18.739 -14.422 1.00 86.62 100 VAL A C 1
ATOM 777 O O . VAL A 1 100 ? 17.982 19.970 -14.365 1.00 86.62 100 VAL A O 1
ATOM 780 N N . SER A 1 101 ? 17.246 18.019 -13.543 1.00 85.69 101 SER A N 1
ATOM 781 C CA . SER A 1 101 ? 16.530 18.622 -12.418 1.00 85.69 101 SER A CA 1
ATOM 782 C C . SER A 1 101 ? 17.485 19.118 -11.322 1.00 85.69 101 SER A C 1
ATOM 784 O O . SER A 1 101 ? 18.586 18.596 -11.146 1.00 85.69 101 SER A O 1
ATOM 786 N N . GLN A 1 102 ? 17.032 20.081 -10.512 1.00 81.62 102 GLN A N 1
ATOM 787 C CA . GLN A 1 102 ? 17.776 20.539 -9.330 1.00 81.62 102 GLN A CA 1
ATOM 788 C C . GLN A 1 102 ? 18.032 19.411 -8.315 1.00 81.62 102 GLN A C 1
ATOM 790 O O . GLN A 1 102 ? 19.058 19.419 -7.641 1.00 81.62 102 GLN A O 1
ATOM 795 N N . ALA A 1 103 ? 17.121 18.437 -8.204 1.00 81.19 103 AL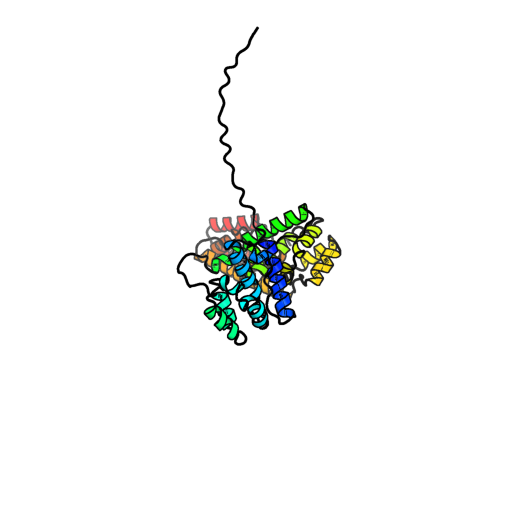A A N 1
ATOM 796 C CA . ALA A 1 103 ? 17.287 17.286 -7.315 1.00 81.19 103 ALA A CA 1
ATOM 797 C C . ALA A 1 103 ? 18.418 16.369 -7.804 1.00 81.19 103 ALA A C 1
ATOM 799 O O . ALA A 1 103 ? 19.365 16.123 -7.062 1.00 81.19 103 ALA A O 1
ATOM 800 N N . THR A 1 104 ? 18.386 15.976 -9.080 1.00 84.75 104 THR A N 1
ATOM 801 C CA . THR A 1 104 ? 19.440 15.174 -9.721 1.00 84.75 104 THR A CA 1
ATOM 802 C C . THR A 1 104 ? 20.793 15.881 -9.651 1.00 84.75 104 THR A C 1
ATOM 804 O O . THR A 1 104 ? 21.807 15.267 -9.339 1.00 84.75 104 THR A O 1
ATOM 807 N N . TYR A 1 105 ? 20.822 17.197 -9.865 1.00 88.00 105 TYR A N 1
ATOM 808 C CA . TYR A 1 105 ? 22.041 17.990 -9.733 1.00 88.00 105 TYR A CA 1
ATOM 809 C C . TYR A 1 105 ? 22.603 17.990 -8.301 1.00 88.00 105 TYR A C 1
ATOM 811 O O . TYR A 1 105 ? 23.813 17.859 -8.110 1.00 88.00 105 TYR A O 1
ATOM 819 N N . LYS A 1 106 ? 21.742 18.088 -7.281 1.00 84.94 106 LYS A N 1
ATOM 820 C CA . LYS A 1 106 ? 22.147 17.963 -5.871 1.00 84.94 106 LYS A CA 1
ATOM 821 C C . LYS A 1 106 ? 22.669 16.567 -5.535 1.00 84.94 106 LYS A C 1
ATOM 823 O O . LYS A 1 106 ? 23.655 16.463 -4.817 1.00 84.94 106 LYS A O 1
ATOM 828 N N . GLU A 1 107 ? 22.057 15.511 -6.064 1.00 84.31 107 GLU A N 1
ATOM 829 C CA . GLU A 1 107 ? 22.544 14.135 -5.885 1.00 84.31 107 GLU A CA 1
ATOM 830 C C . GLU A 1 107 ? 23.926 13.942 -6.520 1.00 84.31 107 GLU A C 1
ATOM 832 O O . GLU A 1 107 ? 24.844 13.443 -5.872 1.00 84.31 107 GLU A O 1
ATOM 837 N N . VAL A 1 108 ? 24.109 14.428 -7.751 1.00 86.19 108 VAL A N 1
ATOM 838 C CA . VAL A 1 108 ? 25.391 14.380 -8.468 1.00 86.19 108 VAL A CA 1
ATOM 839 C C . VAL A 1 108 ? 26.471 15.162 -7.719 1.00 86.19 108 VAL A C 1
ATOM 841 O O . VAL A 1 108 ? 27.570 14.663 -7.520 1.00 86.19 108 VAL A O 1
ATOM 844 N N . THR A 1 109 ? 26.178 16.381 -7.266 1.00 86.19 109 THR A N 1
ATOM 845 C CA . THR A 1 109 ? 27.155 17.210 -6.534 1.00 86.19 109 THR A CA 1
ATOM 846 C C . THR A 1 109 ? 27.399 16.744 -5.096 1.00 86.19 109 THR A C 1
ATOM 848 O O . THR A 1 109 ? 28.453 17.042 -4.534 1.00 86.19 109 THR A O 1
ATOM 851 N N . GLY A 1 110 ? 26.463 15.992 -4.508 1.00 81.19 110 GLY A N 1
ATOM 852 C CA . GLY A 1 110 ? 26.603 15.365 -3.194 1.00 81.19 110 GLY A CA 1
ATOM 853 C C . GLY A 1 110 ? 27.566 14.174 -3.182 1.00 81.19 110 GLY A C 1
ATOM 854 O O . GLY A 1 110 ? 28.135 13.861 -2.136 1.00 81.19 110 GLY A O 1
ATOM 855 N N . LEU A 1 111 ? 27.802 13.544 -4.337 1.00 80.50 111 LEU A N 1
ATOM 856 C CA . LEU A 1 111 ? 28.799 12.490 -4.503 1.00 80.50 111 LEU A CA 1
ATOM 857 C C . LEU A 1 111 ? 30.124 13.090 -4.988 1.00 80.50 111 LEU A C 1
ATOM 859 O O . LEU A 1 111 ? 30.258 13.531 -6.128 1.00 80.50 111 LEU A O 1
ATOM 863 N N . GLY A 1 112 ? 31.148 13.069 -4.130 1.00 79.12 112 GLY A N 1
ATOM 864 C CA . GLY A 1 112 ? 32.461 13.649 -4.446 1.00 79.12 112 GLY A CA 1
ATOM 865 C C . GLY A 1 112 ? 33.128 13.064 -5.701 1.00 79.12 112 GLY A C 1
ATOM 866 O O . GLY A 1 112 ? 33.891 13.759 -6.373 1.00 79.12 112 GLY A O 1
ATOM 867 N N . THR A 1 113 ? 32.804 11.819 -6.060 1.00 83.25 113 THR A N 1
ATOM 868 C CA . THR A 1 113 ? 33.272 11.128 -7.274 1.00 83.25 113 THR A CA 1
ATOM 869 C C . THR A 1 113 ? 32.679 11.702 -8.567 1.00 83.25 113 THR A C 1
ATOM 871 O O . THR A 1 113 ? 33.279 11.548 -9.632 1.00 83.25 113 THR A O 1
ATOM 874 N N . LEU A 1 114 ? 31.558 12.429 -8.491 1.00 87.75 114 LEU A N 1
ATOM 875 C CA . LEU A 1 114 ? 30.832 12.982 -9.639 1.00 87.75 114 LEU A CA 1
ATOM 876 C C . LEU A 1 114 ? 31.013 14.494 -9.821 1.00 87.75 114 LEU A C 1
ATOM 878 O O . LEU A 1 114 ? 30.317 15.108 -10.632 1.00 87.75 114 LEU A O 1
ATOM 882 N N . LYS A 1 115 ? 31.994 15.104 -9.142 1.00 86.19 115 LYS A N 1
ATOM 883 C CA . LYS A 1 115 ? 32.290 16.543 -9.258 1.00 86.19 115 LYS A CA 1
ATOM 884 C C . LYS A 1 115 ? 32.425 17.009 -10.717 1.00 86.19 115 LYS A C 1
ATOM 886 O O . LYS A 1 115 ? 31.839 18.019 -11.092 1.00 86.19 115 LYS A O 1
ATOM 891 N N . PHE A 1 116 ? 33.126 16.229 -11.545 1.00 88.94 116 PHE A N 1
ATOM 892 C CA . PHE A 1 116 ? 33.273 16.490 -12.984 1.00 88.94 116 PHE A CA 1
ATOM 893 C C . PHE A 1 116 ? 31.921 16.563 -13.714 1.00 88.94 116 PHE A C 1
ATOM 895 O O . PHE A 1 116 ? 31.719 17.420 -14.568 1.00 88.94 116 PHE A O 1
ATOM 902 N N . VAL A 1 117 ? 30.985 15.673 -13.376 1.00 89.88 117 VAL A N 1
ATOM 903 C CA . VAL A 1 117 ? 29.651 15.638 -13.990 1.00 89.88 117 VAL A CA 1
ATOM 904 C C . VAL A 1 117 ? 28.841 16.861 -13.559 1.00 89.88 117 VAL A C 1
ATOM 906 O O . VAL A 1 117 ? 28.212 17.500 -14.396 1.00 89.88 117 VAL A O 1
ATOM 909 N N . GLY A 1 118 ? 28.926 17.249 -12.282 1.00 88.00 118 GLY A N 1
ATOM 910 C CA . GLY A 1 118 ? 28.313 18.479 -11.774 1.00 88.00 118 GLY A CA 1
ATOM 911 C C . GLY A 1 118 ? 28.803 19.742 -12.496 1.00 88.00 118 GLY A C 1
ATOM 912 O O . GLY A 1 118 ? 27.994 20.590 -12.865 1.00 88.00 118 GLY A O 1
ATOM 913 N N . GLU A 1 119 ? 30.107 19.855 -12.752 1.00 89.12 119 GLU A N 1
ATOM 914 C CA . GLU A 1 119 ? 30.686 20.974 -13.514 1.00 89.12 119 GLU A CA 1
ATOM 915 C C . GLU A 1 119 ? 30.164 21.002 -14.960 1.00 89.12 119 GLU A C 1
ATOM 917 O O . GLU A 1 119 ? 29.735 22.053 -15.443 1.00 89.12 119 GLU A O 1
ATOM 922 N N . LYS A 1 120 ? 30.109 19.842 -15.629 1.00 90.56 120 LYS A N 1
ATOM 923 C CA . LYS A 1 120 ? 29.606 19.737 -17.006 1.00 90.56 120 LYS A CA 1
ATOM 924 C C . LYS A 1 120 ? 28.106 19.992 -17.144 1.00 90.56 120 LYS A C 1
ATOM 926 O O . LYS A 1 120 ? 27.696 20.563 -18.147 1.00 90.56 120 LYS A O 1
ATOM 931 N N . ILE A 1 121 ? 27.293 19.650 -16.143 1.00 90.19 121 ILE A N 1
ATOM 932 C CA . ILE A 1 121 ? 25.858 19.989 -16.128 1.00 90.19 121 ILE A CA 1
ATOM 933 C C . ILE A 1 121 ? 25.647 21.509 -16.195 1.00 90.19 121 ILE A C 1
ATOM 935 O O . ILE A 1 121 ? 24.748 21.965 -16.901 1.00 90.19 121 ILE A O 1
ATOM 939 N N . ILE A 1 122 ? 26.471 22.294 -15.488 1.00 87.88 122 ILE A N 1
ATOM 940 C CA . ILE A 1 122 ? 26.430 23.762 -15.576 1.00 87.88 122 ILE A CA 1
ATOM 941 C C . ILE A 1 122 ? 26.959 24.224 -16.936 1.00 87.88 122 ILE A C 1
ATOM 943 O O . ILE A 1 122 ? 26.305 25.026 -17.596 1.00 87.88 122 ILE A O 1
ATOM 947 N N . GLU A 1 123 ? 28.130 23.728 -17.350 1.00 88.69 123 GLU A N 1
ATOM 948 C CA . GLU A 1 123 ? 28.793 24.137 -18.598 1.00 88.69 123 GLU A CA 1
ATOM 949 C C . GLU A 1 123 ? 27.899 23.931 -19.826 1.00 88.69 123 GLU A C 1
ATOM 951 O O . GLU A 1 123 ? 27.847 24.789 -20.702 1.00 88.69 123 GLU A O 1
ATOM 956 N N . TYR A 1 124 ? 27.166 22.819 -19.868 1.00 88.88 124 TYR A N 1
ATOM 957 C CA . TYR A 1 124 ? 26.262 22.469 -20.964 1.00 88.88 124 TYR A CA 1
ATOM 958 C C . TYR A 1 124 ? 24.850 23.053 -20.806 1.00 88.88 124 TYR A C 1
ATOM 960 O O . TYR A 1 124 ? 23.968 22.719 -21.591 1.00 88.88 124 TYR A O 1
ATOM 968 N N . GLY A 1 125 ? 24.598 23.892 -19.792 1.00 85.62 125 GLY A N 1
ATOM 969 C CA . GLY A 1 125 ? 23.279 24.497 -19.570 1.00 85.62 125 GLY A CA 1
ATOM 970 C C . GLY A 1 125 ? 22.173 23.477 -19.276 1.00 85.62 125 GLY A C 1
ATOM 971 O O . GLY A 1 125 ? 20.995 23.743 -19.494 1.00 85.62 125 GLY A O 1
ATOM 972 N N . MET A 1 126 ? 22.526 22.283 -18.794 1.00 90.19 126 MET A N 1
ATOM 973 C CA . MET A 1 126 ? 21.562 21.201 -18.589 1.00 90.19 126 MET A CA 1
ATOM 974 C C . MET A 1 126 ? 20.679 21.433 -17.361 1.00 90.19 126 MET A C 1
ATOM 976 O O . MET A 1 126 ? 19.611 20.841 -17.258 1.00 90.19 126 MET A O 1
ATOM 980 N N . LEU A 1 127 ? 21.111 22.264 -16.412 1.00 87.94 127 LEU A N 1
ATOM 981 C CA . LEU A 1 127 ? 20.378 22.504 -15.173 1.00 87.94 127 LEU A CA 1
ATOM 982 C C . LEU A 1 127 ? 19.121 23.348 -15.413 1.00 87.94 127 LEU A C 1
ATOM 984 O O . LEU A 1 127 ? 19.215 24.506 -15.809 1.00 87.94 127 LEU A O 1
ATOM 988 N N . LYS A 1 128 ? 17.950 22.800 -15.077 1.00 83.94 128 LYS A N 1
ATOM 989 C CA . LYS A 1 128 ? 16.676 23.530 -15.146 1.00 83.94 128 LYS A CA 1
ATOM 990 C C . LYS A 1 128 ? 16.716 24.791 -14.253 1.00 83.94 128 LYS A C 1
ATOM 992 O O . LYS A 1 128 ? 17.046 24.670 -13.060 1.00 83.94 128 LYS A O 1
ATOM 997 N N . PRO A 1 129 ? 16.367 25.988 -14.773 1.00 61.91 129 PRO A N 1
ATOM 998 C CA . PRO A 1 129 ? 16.307 27.212 -13.984 1.00 61.91 129 PRO A CA 1
ATOM 999 C C . PRO A 1 129 ? 15.252 27.082 -12.887 1.00 61.91 129 PRO A C 1
ATOM 1001 O O . PRO A 1 129 ? 14.186 26.498 -13.087 1.00 61.91 129 PRO A O 1
ATOM 1004 N N . ALA A 1 130 ? 15.550 27.636 -11.713 1.00 56.56 130 ALA A N 1
ATOM 1005 C CA . ALA A 1 130 ? 14.606 27.713 -10.607 1.00 56.56 130 ALA A CA 1
ATOM 1006 C C . ALA A 1 130 ? 13.525 28.762 -10.928 1.00 56.56 130 ALA A C 1
ATOM 1008 O O . ALA A 1 130 ? 13.619 29.913 -10.509 1.00 56.56 130 ALA A O 1
ATOM 1009 N N . ALA A 1 131 ? 12.530 28.389 -11.730 1.00 48.47 131 ALA A N 1
ATOM 1010 C CA . ALA A 1 131 ? 11.363 29.221 -11.987 1.00 48.47 131 ALA A CA 1
ATOM 1011 C C . ALA A 1 131 ? 10.354 29.064 -10.838 1.00 48.47 131 ALA A C 1
ATOM 1013 O O . ALA A 1 131 ? 9.977 27.947 -10.482 1.00 48.47 131 ALA A O 1
ATOM 1014 N N . GLY A 1 132 ? 9.953 30.194 -10.246 1.00 44.34 132 GLY A N 1
ATOM 1015 C CA . GLY A 1 132 ? 8.860 30.265 -9.278 1.00 44.34 132 GLY A CA 1
ATOM 1016 C C . GLY A 1 132 ? 7.525 29.824 -9.888 1.00 44.34 132 GLY A C 1
ATOM 1017 O O . GLY A 1 132 ? 7.305 30.030 -11.077 1.00 44.34 132 GLY A O 1
ATOM 1018 N N . ASP A 1 133 ? 6.692 29.200 -9.047 1.00 48.56 133 ASP A N 1
ATOM 1019 C CA . ASP A 1 133 ? 5.277 28.836 -9.232 1.00 48.56 133 ASP A CA 1
ATOM 1020 C C . ASP A 1 133 ? 4.823 28.530 -10.671 1.00 48.56 133 ASP A C 1
ATOM 1022 O O . ASP A 1 133 ? 4.405 29.412 -11.413 1.00 48.56 133 ASP A O 1
ATOM 1026 N N . VAL A 1 134 ? 4.876 27.256 -11.076 1.00 45.44 134 VAL A N 1
ATOM 1027 C CA . VAL A 1 134 ? 3.760 26.288 -10.983 1.00 45.44 134 VAL A CA 1
ATOM 1028 C C . VAL A 1 134 ? 4.289 24.943 -11.509 1.00 45.44 134 VAL A C 1
ATOM 1030 O O . VAL A 1 134 ? 4.300 24.655 -12.705 1.00 45.44 134 VAL A O 1
ATOM 1033 N N . SER A 1 135 ? 4.758 24.091 -10.603 1.00 42.56 135 SER A N 1
ATOM 1034 C CA . SER A 1 135 ? 4.815 22.644 -10.817 1.00 42.56 135 SER A CA 1
ATOM 1035 C C . SER A 1 135 ? 4.608 21.940 -9.478 1.00 42.56 135 SER A C 1
ATOM 1037 O O . SER A 1 135 ? 5.030 22.487 -8.455 1.00 42.56 135 SER A O 1
ATOM 1039 N N . PRO A 1 136 ? 3.949 20.768 -9.487 1.00 35.91 136 PRO A N 1
ATOM 1040 C CA . PRO A 1 136 ? 3.592 19.998 -8.302 1.00 35.91 136 PRO A CA 1
ATOM 1041 C C . PRO A 1 136 ? 4.738 19.923 -7.306 1.00 35.91 136 PRO A C 1
ATOM 1043 O O . PRO A 1 136 ? 5.847 19.515 -7.660 1.00 35.91 136 PRO A O 1
ATOM 1046 N N . SER A 1 137 ? 4.495 20.313 -6.057 1.00 38.44 137 SER A N 1
ATOM 1047 C CA . SER A 1 137 ? 5.492 20.126 -5.004 1.00 38.44 137 SER A CA 1
ATOM 1048 C C . SER A 1 137 ? 5.896 18.637 -4.911 1.00 38.44 137 SER A C 1
ATOM 1050 O O . SER A 1 137 ? 5.107 17.764 -5.270 1.00 38.44 137 SER A O 1
ATOM 1052 N N . PRO A 1 138 ? 7.076 18.285 -4.369 1.00 43.09 138 PRO A N 1
ATOM 1053 C CA . PRO A 1 138 ? 7.443 16.892 -4.083 1.00 43.09 138 PRO A CA 1
ATOM 1054 C C . PRO A 1 138 ? 6.429 16.126 -3.208 1.00 43.09 138 PRO A C 1
ATOM 1056 O O . PRO A 1 138 ? 6.477 14.902 -3.154 1.00 43.09 138 PRO A O 1
ATOM 1059 N N . GLN A 1 139 ? 5.485 16.815 -2.551 1.00 44.38 139 GLN A N 1
ATOM 1060 C CA . GLN A 1 139 ? 4.368 16.182 -1.842 1.00 44.38 139 GLN A CA 1
ATOM 1061 C C . GLN A 1 139 ? 3.253 15.680 -2.782 1.00 44.38 139 GLN A C 1
ATOM 1063 O O . GLN A 1 139 ? 2.453 14.843 -2.373 1.00 44.38 139 GLN A O 1
ATOM 1068 N N . GLU A 1 140 ? 3.203 16.136 -4.037 1.00 49.53 140 GLU A N 1
ATOM 1069 C CA . GLU A 1 140 ? 2.218 15.709 -5.040 1.00 49.53 140 GLU A CA 1
ATOM 1070 C C . GLU A 1 140 ? 2.673 14.489 -5.860 1.00 49.53 140 GLU A C 1
ATOM 1072 O O . GLU A 1 140 ? 1.818 13.711 -6.275 1.00 49.53 140 GLU A O 1
ATOM 1077 N N . MET A 1 141 ? 3.984 14.258 -6.048 1.00 55.56 141 MET A N 1
ATOM 1078 C CA . MET A 1 141 ? 4.477 13.075 -6.786 1.00 55.56 141 MET A CA 1
ATOM 1079 C C . MET A 1 141 ? 4.398 11.771 -5.982 1.00 55.56 141 MET A C 1
ATOM 1081 O O . MET A 1 141 ? 4.123 10.729 -6.562 1.00 55.56 141 MET A O 1
ATOM 1085 N N . ASP A 1 142 ? 4.565 11.831 -4.659 1.00 64.56 142 ASP A N 1
ATOM 1086 C CA . ASP A 1 142 ? 4.477 10.666 -3.759 1.00 64.56 142 ASP A CA 1
ATOM 1087 C C . ASP A 1 142 ? 3.272 10.739 -2.811 1.00 64.56 142 ASP A C 1
ATOM 1089 O O . ASP A 1 142 ? 3.159 9.981 -1.840 1.00 64.56 142 ASP A O 1
ATOM 1093 N N . GLY A 1 143 ? 2.369 11.686 -3.070 1.00 73.75 143 GLY A N 1
ATOM 1094 C CA . GLY A 1 143 ? 1.167 11.865 -2.275 1.00 73.75 143 GLY A CA 1
ATOM 1095 C C . GLY A 1 143 ? 0.292 10.605 -2.297 1.00 73.75 143 GLY A C 1
ATOM 1096 O O . GLY A 1 143 ? 0.339 9.829 -3.258 1.00 73.75 143 GLY A O 1
ATOM 1097 N N . PRO A 1 144 ? -0.567 10.400 -1.282 1.00 73.62 144 PRO A N 1
ATOM 1098 C CA . PRO A 1 144 ? -1.509 9.279 -1.257 1.00 73.62 144 PRO A CA 1
ATOM 1099 C C . PRO A 1 144 ? -2.315 9.143 -2.558 1.00 73.62 144 PRO A C 1
ATOM 1101 O O . PRO A 1 144 ? -2.510 8.035 -3.044 1.00 73.62 144 PRO A O 1
ATOM 1104 N N . ALA A 1 145 ? -2.695 10.268 -3.172 1.00 77.88 145 ALA A N 1
ATOM 1105 C CA . ALA A 1 145 ? -3.403 10.297 -4.450 1.00 77.88 145 ALA A CA 1
ATOM 1106 C C . ALA A 1 145 ? -2.563 9.773 -5.632 1.00 77.88 145 ALA A C 1
ATOM 1108 O O . ALA A 1 145 ? -3.100 9.099 -6.509 1.00 77.88 145 ALA A O 1
ATOM 1109 N N . ALA A 1 146 ? -1.254 10.046 -5.661 1.00 84.56 146 ALA A N 1
ATOM 1110 C CA . ALA A 1 146 ? -0.358 9.555 -6.707 1.00 84.56 146 ALA A CA 1
ATOM 1111 C C . ALA A 1 146 ? -0.125 8.044 -6.578 1.00 84.56 146 ALA A C 1
ATOM 1113 O O . ALA A 1 146 ? -0.223 7.320 -7.570 1.00 84.56 146 ALA A O 1
ATOM 1114 N N . VAL A 1 147 ? 0.083 7.559 -5.347 1.00 86.25 147 VAL A N 1
ATOM 1115 C CA . VAL A 1 147 ? 0.153 6.123 -5.032 1.00 86.25 147 VAL A CA 1
ATOM 1116 C C . VAL A 1 147 ? -1.147 5.421 -5.425 1.00 86.25 147 VAL A C 1
ATOM 1118 O O . VAL A 1 147 ? -1.109 4.394 -6.102 1.00 86.25 147 VAL A O 1
ATOM 1121 N N . GLU A 1 148 ? -2.303 5.977 -5.056 1.00 82.38 148 GLU A N 1
ATOM 1122 C CA . GLU A 1 148 ? -3.604 5.398 -5.394 1.00 82.38 148 GLU A CA 1
ATOM 1123 C C . GLU A 1 148 ? -3.833 5.373 -6.911 1.00 82.38 148 GLU A C 1
ATOM 1125 O O . GLU A 1 148 ? -4.259 4.352 -7.460 1.00 82.38 148 GLU A O 1
ATOM 1130 N N . ASN A 1 149 ? -3.506 6.465 -7.611 1.00 83.81 149 ASN A N 1
ATOM 1131 C CA . ASN A 1 149 ? -3.623 6.521 -9.063 1.00 83.81 149 ASN A CA 1
ATOM 1132 C C . ASN A 1 149 ? -2.716 5.481 -9.734 1.00 83.81 149 ASN A C 1
ATOM 1134 O O . ASN A 1 149 ? -3.179 4.708 -10.573 1.00 83.81 149 ASN A O 1
ATOM 1138 N N . ALA A 1 150 ? -1.457 5.385 -9.306 1.00 91.88 150 ALA A N 1
ATOM 1139 C CA . ALA A 1 150 ? -0.528 4.396 -9.832 1.00 91.88 150 ALA A CA 1
ATOM 1140 C C . ALA A 1 150 ? -0.956 2.957 -9.529 1.00 91.88 150 ALA A C 1
ATOM 1142 O O . ALA A 1 150 ? -0.871 2.102 -10.409 1.00 91.88 150 ALA A O 1
ATOM 1143 N N . MET A 1 151 ? -1.489 2.684 -8.337 1.00 91.19 151 MET A N 1
ATOM 1144 C CA . MET A 1 151 ? -2.071 1.384 -7.998 1.00 91.19 151 MET A CA 1
ATOM 1145 C C . MET A 1 151 ? -3.267 1.057 -8.905 1.00 91.19 151 MET A C 1
ATOM 1147 O O . MET A 1 151 ? -3.400 -0.072 -9.380 1.00 91.19 151 MET A O 1
ATOM 1151 N N . ARG A 1 152 ? -4.140 2.033 -9.177 1.00 81.94 152 ARG A N 1
ATOM 1152 C CA . ARG A 1 152 ? -5.305 1.866 -10.057 1.00 81.94 152 ARG A CA 1
ATOM 1153 C C . ARG A 1 152 ? -4.882 1.533 -11.487 1.00 81.94 152 ARG A C 1
ATOM 1155 O O . ARG A 1 152 ? -5.398 0.572 -12.064 1.00 81.94 152 ARG A O 1
ATOM 1162 N N . GLU A 1 153 ? -3.924 2.277 -12.032 1.00 91.06 153 GLU A N 1
ATOM 1163 C CA . GLU A 1 153 ? -3.373 2.033 -13.366 1.00 91.06 153 GLU A CA 1
ATOM 1164 C C . GLU A 1 153 ? -2.644 0.684 -13.438 1.00 91.06 153 GLU A C 1
ATOM 1166 O O . GLU A 1 153 ? -2.846 -0.070 -14.390 1.00 91.06 153 GLU A O 1
ATOM 1171 N N . MET A 1 154 ? -1.895 0.309 -12.396 1.00 95.12 154 MET A N 1
ATOM 1172 C CA . MET A 1 154 ? -1.240 -0.999 -12.289 1.00 95.12 154 MET A CA 1
ATOM 1173 C C . MET A 1 154 ? -2.247 -2.152 -12.327 1.00 95.12 154 MET A C 1
ATOM 1175 O O . MET A 1 154 ? -2.095 -3.091 -13.113 1.00 95.12 154 MET A O 1
ATOM 1179 N N . LYS A 1 155 ? -3.330 -2.071 -11.545 1.00 91.50 155 LYS A N 1
ATOM 1180 C CA . LYS A 1 155 ? -4.415 -3.067 -11.579 1.00 91.50 155 LYS A CA 1
ATOM 1181 C C . LYS A 1 155 ? -5.041 -3.174 -12.969 1.00 91.50 155 LYS A C 1
ATOM 1183 O O . LYS A 1 155 ? -5.337 -4.278 -13.433 1.00 91.50 155 LYS A O 1
ATOM 1188 N N . MET A 1 156 ? -5.246 -2.044 -13.647 1.00 87.06 156 MET A N 1
ATOM 1189 C CA . MET A 1 156 ? -5.793 -2.020 -15.004 1.00 87.06 156 MET A CA 1
ATOM 1190 C C . MET A 1 156 ? -4.829 -2.651 -16.017 1.00 87.06 156 MET A C 1
ATOM 1192 O O . MET A 1 156 ? -5.262 -3.458 -16.843 1.00 87.06 156 MET A O 1
ATOM 1196 N N . ALA A 1 157 ? -3.532 -2.352 -15.918 1.00 91.94 157 ALA A N 1
ATOM 1197 C CA . ALA A 1 157 ? -2.491 -2.941 -16.754 1.00 91.94 157 ALA A CA 1
ATOM 1198 C C . ALA A 1 157 ? -2.419 -4.466 -16.576 1.00 91.94 157 ALA A C 1
ATOM 1200 O O . ALA A 1 157 ? -2.396 -5.191 -17.570 1.00 91.94 157 ALA A O 1
ATOM 1201 N N . ILE A 1 158 ? -2.489 -4.966 -15.335 1.00 93.19 158 ILE A N 1
ATOM 1202 C CA . ILE A 1 158 ? -2.526 -6.409 -15.045 1.00 93.19 158 ILE A CA 1
ATOM 1203 C C . ILE A 1 158 ? -3.782 -7.050 -15.639 1.00 93.19 158 ILE A C 1
ATOM 1205 O O . ILE A 1 158 ? -3.673 -8.048 -16.345 1.00 93.19 158 ILE A O 1
ATOM 1209 N N . ARG A 1 159 ? -4.972 -6.471 -15.428 1.00 90.38 159 ARG A N 1
ATOM 1210 C CA . ARG A 1 159 ? -6.225 -6.989 -16.016 1.00 90.38 159 ARG A CA 1
ATOM 1211 C C . ARG A 1 159 ? -6.148 -7.072 -17.541 1.00 90.38 159 ARG A C 1
ATOM 1213 O O . ARG A 1 159 ? -6.541 -8.084 -18.118 1.00 90.38 159 ARG A O 1
ATOM 1220 N N . LYS A 1 160 ? -5.607 -6.035 -18.188 1.00 88.69 160 LYS A N 1
ATOM 1221 C CA . LYS A 1 160 ? -5.409 -5.999 -19.642 1.00 88.69 160 LYS A CA 1
ATOM 1222 C C . LYS A 1 160 ? -4.379 -7.035 -20.103 1.00 88.69 160 LYS A C 1
ATOM 1224 O O . LYS A 1 160 ? -4.598 -7.673 -21.130 1.00 88.69 160 LYS A O 1
ATOM 1229 N N . GLY A 1 161 ? -3.294 -7.225 -19.353 1.00 91.50 161 GLY A N 1
ATOM 1230 C CA . GLY A 1 161 ? -2.297 -8.269 -19.605 1.00 91.50 161 GLY A CA 1
ATOM 1231 C C . GLY A 1 161 ? -2.906 -9.670 -19.537 1.00 91.50 161 GLY A C 1
ATOM 1232 O O . GLY A 1 161 ? -2.758 -10.448 -20.477 1.00 91.50 161 GLY A O 1
ATOM 1233 N N . VAL A 1 162 ? -3.690 -9.949 -18.489 1.00 91.06 162 VAL A N 1
ATOM 1234 C CA . VAL A 1 162 ? -4.381 -11.234 -18.294 1.00 91.06 162 VAL A CA 1
ATOM 1235 C C . VAL A 1 162 ? -5.383 -11.511 -19.416 1.00 91.06 162 VAL A C 1
ATOM 1237 O O . VAL A 1 162 ? -5.400 -12.619 -19.947 1.00 91.06 162 VAL A O 1
ATOM 1240 N N . ALA A 1 163 ? -6.196 -10.518 -19.795 1.00 88.75 163 ALA A N 1
ATOM 1241 C CA . ALA A 1 163 ? -7.200 -10.668 -20.850 1.00 88.75 163 ALA A CA 1
ATOM 1242 C C . ALA A 1 163 ? -6.571 -10.918 -22.227 1.00 88.75 163 ALA A C 1
ATOM 1244 O O . ALA A 1 163 ? -7.080 -11.717 -23.007 1.00 88.75 163 ALA A O 1
ATOM 1245 N N . ASN A 1 164 ? -5.452 -10.251 -22.517 1.00 88.56 164 ASN A N 1
ATOM 1246 C CA . ASN A 1 164 ? -4.795 -10.355 -23.814 1.00 88.56 164 ASN A CA 1
ATOM 1247 C C . ASN A 1 164 ? -3.731 -11.456 -23.871 1.00 88.56 164 ASN A C 1
ATOM 1249 O O . ASN A 1 164 ? -3.176 -11.656 -24.943 1.00 88.56 164 ASN A O 1
ATOM 1253 N N . HIS A 1 165 ? -3.411 -12.143 -22.771 1.00 83.88 165 HIS A N 1
ATOM 1254 C CA . HIS A 1 165 ? -2.264 -13.060 -22.679 1.00 83.88 165 HIS A CA 1
ATOM 1255 C C . HIS A 1 165 ? -0.907 -12.395 -22.980 1.00 83.88 165 HIS A C 1
ATOM 1257 O O . HIS A 1 165 ? -0.035 -12.985 -23.614 1.00 83.88 165 HIS A O 1
ATOM 1263 N N . HIS A 1 166 ? -0.728 -11.150 -22.535 1.00 80.94 166 HIS A N 1
ATOM 1264 C CA . HIS A 1 166 ? 0.492 -10.375 -22.763 1.00 80.94 166 HIS A CA 1
ATOM 1265 C C . HIS A 1 166 ? 1.155 -9.953 -21.446 1.00 80.94 166 HIS A C 1
ATOM 1267 O O . HIS A 1 166 ? 0.530 -9.917 -20.382 1.00 80.94 166 HIS A O 1
ATOM 1273 N N . ARG A 1 167 ? 2.443 -9.599 -21.541 1.00 84.38 167 ARG A N 1
ATOM 1274 C CA . ARG A 1 167 ? 3.174 -8.926 -20.458 1.00 84.38 167 ARG A CA 1
ATOM 1275 C C . ARG A 1 167 ? 2.524 -7.582 -20.148 1.00 84.38 167 ARG A C 1
ATOM 1277 O O . ARG A 1 167 ? 1.921 -6.963 -21.027 1.00 84.38 167 ARG A O 1
ATOM 1284 N N . ILE A 1 168 ? 2.651 -7.135 -18.904 1.00 88.31 168 ILE A N 1
ATOM 1285 C CA . ILE A 1 168 ? 2.168 -5.804 -18.539 1.00 88.31 168 ILE A CA 1
ATOM 1286 C C . ILE A 1 168 ? 3.073 -4.742 -19.161 1.00 88.31 168 ILE A C 1
ATOM 1288 O O . ILE A 1 168 ? 4.276 -4.942 -19.303 1.00 88.31 168 ILE A O 1
ATOM 1292 N N . VAL A 1 169 ? 2.476 -3.609 -19.515 1.00 88.00 169 VAL A N 1
ATOM 1293 C CA . VAL A 1 169 ? 3.205 -2.369 -19.785 1.00 88.00 169 VAL A CA 1
ATOM 1294 C C . VAL A 1 169 ? 3.065 -1.526 -18.530 1.00 88.00 169 VAL A C 1
ATOM 1296 O O . VAL A 1 169 ? 1.936 -1.273 -18.100 1.00 88.00 169 VAL A O 1
ATOM 1299 N N . LEU A 1 170 ? 4.188 -1.147 -17.920 1.00 89.50 170 LEU A N 1
ATOM 1300 C CA . LEU A 1 170 ? 4.150 -0.363 -16.693 1.00 89.50 170 LEU A CA 1
ATOM 1301 C C . LEU A 1 170 ? 3.546 1.017 -16.953 1.00 89.50 170 LEU A C 1
ATOM 1303 O O . LEU A 1 170 ? 3.976 1.698 -17.888 1.00 89.50 170 LEU A O 1
ATOM 1307 N N . PRO A 1 171 ? 2.566 1.441 -16.140 1.00 90.38 171 PRO A N 1
ATOM 1308 C CA . PRO A 1 171 ? 2.014 2.776 -16.257 1.00 90.38 171 PRO A CA 1
ATOM 1309 C C . PRO A 1 171 ? 3.069 3.842 -15.972 1.00 90.38 171 PRO A C 1
ATOM 1311 O O . PRO A 1 171 ? 3.886 3.707 -15.056 1.00 90.38 171 PRO A O 1
ATOM 1314 N N . GLU A 1 172 ? 3.012 4.943 -16.717 1.00 86.38 172 GLU A N 1
ATOM 1315 C CA . GLU A 1 172 ? 3.902 6.088 -16.518 1.00 86.38 172 GLU A CA 1
ATOM 1316 C C . GLU A 1 172 ? 3.766 6.659 -15.098 1.00 86.38 172 GLU A C 1
ATOM 1318 O O . GLU A 1 172 ? 4.758 7.071 -14.496 1.00 86.38 172 GLU A O 1
ATOM 1323 N N . SER A 1 173 ? 2.558 6.601 -14.525 1.00 86.81 173 SER A N 1
ATOM 1324 C CA . SER A 1 173 ? 2.298 7.014 -13.148 1.00 86.81 173 SER A CA 1
ATOM 1325 C C . SER A 1 173 ? 3.135 6.235 -12.133 1.00 86.81 173 SER A C 1
ATOM 1327 O O . SER A 1 173 ? 3.570 6.821 -11.157 1.00 86.81 173 SER A O 1
ATOM 1329 N N . PHE A 1 174 ? 3.384 4.937 -12.352 1.00 92.06 174 PHE A N 1
ATOM 1330 C CA . PHE A 1 174 ? 4.237 4.122 -11.481 1.00 92.06 174 PHE A CA 1
ATOM 1331 C C . PHE A 1 174 ? 5.716 4.461 -11.680 1.00 92.06 174 PHE A C 1
ATOM 1333 O O . PHE A 1 174 ? 6.471 4.564 -10.717 1.00 92.06 174 PHE A O 1
ATOM 1340 N N . MET A 1 175 ? 6.130 4.675 -12.931 1.00 90.75 175 MET A N 1
ATOM 1341 C CA . MET A 1 175 ? 7.525 4.979 -13.260 1.00 90.75 175 MET A CA 1
ATOM 1342 C C . MET A 1 175 ? 7.989 6.328 -12.695 1.00 90.75 175 MET A C 1
ATOM 1344 O O . MET A 1 175 ? 9.168 6.468 -12.376 1.00 90.75 175 MET A O 1
ATOM 1348 N N . LYS A 1 176 ? 7.068 7.287 -12.539 1.00 88.56 176 LYS A N 1
ATOM 1349 C CA . LYS A 1 176 ? 7.322 8.626 -11.981 1.00 88.56 176 LYS A CA 1
ATOM 1350 C C . LYS A 1 176 ? 7.396 8.684 -10.452 1.00 88.56 176 LYS A C 1
ATOM 1352 O O . LYS A 1 176 ? 7.817 9.709 -9.925 1.00 88.56 176 LYS A O 1
ATOM 1357 N N . LEU A 1 177 ? 6.978 7.630 -9.749 1.00 86.19 177 LEU A N 1
ATOM 1358 C CA . LEU A 1 177 ? 7.017 7.591 -8.285 1.00 86.19 177 LEU A CA 1
ATOM 1359 C C . LEU A 1 177 ? 8.455 7.517 -7.762 1.00 86.19 177 LEU A C 1
ATOM 1361 O O . LEU A 1 177 ? 9.341 6.975 -8.429 1.00 86.19 177 LEU A O 1
ATOM 1365 N N . SER A 1 178 ? 8.683 7.976 -6.530 1.00 87.38 178 SER A N 1
ATOM 1366 C CA . SER A 1 178 ? 9.930 7.658 -5.832 1.00 87.38 178 SER A CA 1
ATOM 1367 C C . SER A 1 178 ? 10.037 6.167 -5.517 1.00 87.38 178 SER A C 1
ATOM 1369 O O . SER A 1 178 ? 9.050 5.431 -5.494 1.00 87.38 178 SER A O 1
ATOM 1371 N N . GLU A 1 179 ? 11.246 5.709 -5.197 1.00 87.69 179 GLU A N 1
ATOM 1372 C CA . GLU A 1 179 ? 11.513 4.316 -4.818 1.00 87.69 179 GLU A CA 1
ATOM 1373 C C . GLU A 1 179 ? 10.639 3.840 -3.648 1.00 87.69 179 GLU A C 1
ATOM 1375 O O . GLU A 1 179 ? 10.134 2.716 -3.651 1.00 87.69 179 GLU A O 1
ATOM 1380 N N . ARG A 1 180 ? 10.382 4.723 -2.673 1.00 84.38 180 ARG A N 1
ATOM 1381 C CA . ARG A 1 180 ? 9.497 4.427 -1.540 1.00 84.38 180 ARG A CA 1
ATOM 1382 C C . ARG A 1 180 ? 8.049 4.238 -1.994 1.00 84.38 180 ARG A C 1
ATOM 1384 O O . ARG A 1 180 ? 7.400 3.284 -1.569 1.00 84.38 180 ARG A O 1
ATOM 1391 N N . ALA A 1 181 ? 7.544 5.126 -2.847 1.00 87.50 181 ALA A N 1
ATOM 1392 C CA . ALA A 1 181 ? 6.180 5.038 -3.359 1.00 87.50 181 ALA A CA 1
ATOM 1393 C C . ALA A 1 181 ? 6.004 3.854 -4.332 1.00 87.50 181 ALA A C 1
ATOM 1395 O O . ALA A 1 181 ? 4.974 3.182 -4.297 1.00 87.50 181 ALA A O 1
ATOM 1396 N N . LYS A 1 182 ? 7.025 3.504 -5.128 1.00 92.06 182 LYS A N 1
ATOM 1397 C CA . LYS A 1 182 ? 7.044 2.274 -5.942 1.00 92.06 182 LYS A CA 1
ATOM 1398 C C . LYS A 1 182 ? 6.975 1.016 -5.085 1.00 92.06 182 LYS A C 1
ATOM 1400 O O . LYS A 1 182 ? 6.205 0.109 -5.412 1.00 92.06 182 LYS A O 1
ATOM 1405 N N . GLN A 1 183 ? 7.733 0.961 -3.985 1.00 91.75 183 GLN A N 1
ATOM 1406 C CA . GLN A 1 183 ? 7.678 -0.153 -3.034 1.00 91.75 183 GLN A CA 1
ATOM 1407 C C . GLN A 1 183 ? 6.261 -0.337 -2.486 1.00 91.75 183 GLN A C 1
ATOM 1409 O O . GLN A 1 183 ? 5.732 -1.447 -2.446 1.00 91.75 183 GLN A O 1
ATOM 1414 N N . GLU A 1 184 ? 5.621 0.762 -2.106 1.00 89.31 184 GLU A N 1
ATOM 1415 C CA . GLU A 1 184 ? 4.262 0.743 -1.586 1.00 89.31 184 GLU A CA 1
ATOM 1416 C C . GLU A 1 184 ? 3.231 0.309 -2.628 1.00 89.31 184 GLU A C 1
ATOM 1418 O O . GLU A 1 184 ? 2.438 -0.591 -2.353 1.00 89.31 184 GLU A O 1
ATOM 1423 N N . VAL A 1 185 ? 3.255 0.887 -3.835 1.00 93.38 185 VAL A N 1
ATOM 1424 C CA . VAL A 1 185 ? 2.352 0.472 -4.920 1.00 93.38 185 VAL A CA 1
ATOM 1425 C C . VAL A 1 185 ? 2.557 -1.002 -5.254 1.00 93.38 185 VAL A C 1
ATOM 1427 O O . VAL A 1 185 ? 1.578 -1.717 -5.476 1.00 93.38 185 VAL A O 1
ATOM 1430 N N . THR A 1 186 ? 3.803 -1.481 -5.253 1.00 94.69 186 THR A N 1
ATOM 1431 C CA . THR A 1 186 ? 4.121 -2.892 -5.502 1.00 94.69 186 THR A CA 1
ATOM 1432 C C . THR A 1 186 ? 3.511 -3.785 -4.431 1.00 94.69 186 THR A C 1
ATOM 1434 O O . THR A 1 186 ? 2.851 -4.764 -4.767 1.00 94.69 186 THR A O 1
ATOM 1437 N N . MET A 1 187 ? 3.661 -3.430 -3.157 1.00 90.81 187 MET A N 1
ATOM 1438 C CA . MET A 1 187 ? 3.094 -4.193 -2.050 1.00 90.81 187 MET A CA 1
ATOM 1439 C C . MET A 1 187 ? 1.563 -4.213 -2.087 1.00 90.81 187 MET A C 1
ATOM 1441 O O . MET A 1 187 ? 0.955 -5.276 -2.036 1.00 90.81 187 MET A O 1
ATOM 1445 N N . LEU A 1 188 ? 0.936 -3.052 -2.275 1.00 89.06 188 LEU A N 1
ATOM 1446 C CA . LEU A 1 188 ? -0.513 -2.917 -2.425 1.00 89.06 188 LEU A CA 1
ATOM 1447 C C . LEU A 1 188 ? -1.056 -3.716 -3.621 1.00 89.06 188 LEU A C 1
ATOM 1449 O O . LEU A 1 188 ? -2.135 -4.313 -3.557 1.00 89.06 188 LEU A O 1
ATOM 1453 N N . THR A 1 189 ? -0.306 -3.739 -4.723 1.00 94.12 189 THR A N 1
ATOM 1454 C CA . THR A 1 189 ? -0.655 -4.519 -5.913 1.00 94.12 189 THR A CA 1
ATOM 1455 C C . THR A 1 189 ? -0.472 -6.012 -5.668 1.00 94.12 189 THR A C 1
ATOM 1457 O O . THR A 1 189 ? -1.340 -6.783 -6.072 1.00 94.12 189 THR A O 1
ATOM 1460 N N . ALA A 1 190 ? 0.592 -6.425 -4.972 1.00 93.81 190 ALA A N 1
ATOM 1461 C CA . ALA A 1 190 ? 0.811 -7.811 -4.577 1.00 93.81 190 ALA A CA 1
ATOM 1462 C C . ALA A 1 190 ? -0.358 -8.313 -3.721 1.00 93.81 190 ALA A C 1
ATOM 1464 O O . ALA A 1 190 ? -0.988 -9.294 -4.101 1.00 93.81 190 ALA A O 1
ATOM 1465 N N . THR A 1 191 ? -0.742 -7.590 -2.664 1.00 88.44 191 THR A N 1
ATOM 1466 C CA . THR A 1 191 ? -1.907 -7.941 -1.833 1.00 88.44 191 THR A CA 1
ATOM 1467 C C . THR A 1 191 ? -3.162 -8.157 -2.679 1.00 88.44 191 THR A C 1
ATOM 1469 O O . THR A 1 191 ? -3.840 -9.166 -2.530 1.00 88.44 191 THR A O 1
ATOM 1472 N N . TRP A 1 192 ? -3.439 -7.266 -3.637 1.00 92.06 192 TRP A N 1
ATOM 1473 C CA . TRP A 1 192 ? -4.590 -7.410 -4.534 1.00 92.06 192 TRP A CA 1
ATOM 1474 C C . TRP A 1 192 ? -4.482 -8.598 -5.507 1.00 92.06 192 TRP A C 1
ATOM 1476 O O . TRP A 1 192 ? -5.485 -9.239 -5.808 1.00 92.06 192 TRP A O 1
ATOM 1486 N N . VAL A 1 193 ? -3.291 -8.908 -6.027 1.00 93.50 193 VAL A N 1
ATOM 1487 C CA . VAL A 1 193 ? -3.087 -10.040 -6.953 1.00 93.50 193 VAL A CA 1
ATOM 1488 C C . VAL A 1 193 ? -3.491 -11.370 -6.306 1.00 93.50 193 VAL A C 1
ATOM 1490 O O . VAL A 1 193 ? -4.023 -12.248 -6.998 1.00 93.50 193 VAL A O 1
ATOM 1493 N N . PHE A 1 194 ? -3.266 -11.488 -4.997 1.00 91.69 194 PHE A N 1
ATOM 1494 C CA . PHE A 1 194 ? -3.535 -12.679 -4.196 1.00 91.69 194 PHE A CA 1
ATOM 1495 C C . PHE A 1 194 ? -4.853 -12.624 -3.405 1.00 91.69 194 PHE A C 1
ATOM 1497 O O . PHE A 1 194 ? -5.111 -13.544 -2.637 1.00 91.69 194 PHE A O 1
ATOM 1504 N N . ASP A 1 195 ? -5.702 -11.610 -3.604 1.00 84.81 195 ASP A N 1
ATOM 1505 C CA . ASP A 1 195 ? -6.989 -11.492 -2.906 1.00 84.81 195 ASP A CA 1
ATOM 1506 C C . ASP A 1 195 ? -8.192 -11.501 -3.881 1.00 84.81 195 ASP A C 1
ATOM 1508 O O . ASP A 1 195 ? -8.425 -10.508 -4.583 1.00 84.81 195 ASP A O 1
ATOM 1512 N N . PRO A 1 196 ? -8.964 -12.607 -3.963 1.00 87.12 196 PRO A N 1
ATOM 1513 C CA . PRO A 1 196 ? -8.714 -13.903 -3.325 1.00 87.12 196 PRO A CA 1
ATOM 1514 C C . PRO A 1 196 ? -7.619 -14.711 -4.049 1.00 87.12 196 PRO A C 1
ATOM 1516 O O . PRO A 1 196 ? -7.271 -14.449 -5.210 1.00 87.12 196 PRO A O 1
ATOM 1519 N N . VAL A 1 197 ? -7.104 -15.745 -3.375 1.00 86.94 197 VAL A N 1
ATOM 1520 C CA . VAL A 1 197 ? -6.270 -16.770 -4.016 1.00 86.94 197 VAL A CA 1
ATOM 1521 C C . VAL A 1 197 ? -7.188 -17.770 -4.725 1.00 86.94 197 VAL A C 1
ATOM 1523 O O . VAL A 1 197 ? -7.865 -18.565 -4.076 1.00 86.94 197 VAL A O 1
ATOM 1526 N N . ASP A 1 198 ? -7.215 -17.725 -6.055 1.00 88.19 198 ASP A N 1
ATOM 1527 C CA . ASP A 1 198 ? -8.079 -18.533 -6.921 1.00 88.19 198 ASP A CA 1
ATOM 1528 C C . ASP A 1 198 ? -7.336 -19.022 -8.184 1.00 88.19 198 ASP A C 1
ATOM 1530 O O . ASP A 1 198 ? -6.139 -18.780 -8.368 1.00 88.19 198 ASP A O 1
ATOM 1534 N N . GLU A 1 199 ? -8.040 -19.710 -9.090 1.00 83.56 199 GLU A N 1
ATOM 1535 C CA . GLU A 1 199 ? -7.472 -20.199 -10.359 1.00 83.56 199 GLU A CA 1
ATOM 1536 C C . GLU A 1 199 ? -6.887 -19.071 -11.235 1.00 83.56 199 GLU A C 1
ATOM 1538 O O . GLU A 1 199 ? -5.953 -19.282 -12.014 1.00 83.56 199 GLU A O 1
ATOM 1543 N N . GLY A 1 200 ? -7.398 -17.845 -11.091 1.00 87.69 200 GLY A N 1
ATOM 1544 C CA . GLY A 1 200 ? -6.909 -16.661 -11.788 1.00 87.69 200 GLY A CA 1
ATOM 1545 C C . GLY A 1 200 ? -5.636 -16.063 -11.183 1.00 87.69 200 GLY A C 1
ATOM 1546 O O . GLY A 1 200 ? -4.947 -15.307 -11.877 1.00 87.69 200 GLY A O 1
ATOM 1547 N N . THR A 1 201 ? -5.277 -16.408 -9.939 1.00 91.06 201 THR A N 1
ATOM 1548 C CA . THR A 1 201 ? -4.087 -15.881 -9.249 1.00 91.06 201 THR A CA 1
ATOM 1549 C C . THR A 1 201 ? -2.813 -16.139 -10.036 1.00 91.06 201 THR A C 1
ATOM 1551 O O . THR A 1 201 ? -1.992 -15.234 -10.157 1.00 91.06 201 THR A O 1
ATOM 1554 N N . HIS A 1 202 ? -2.663 -17.325 -10.638 1.00 91.81 202 HIS A N 1
ATOM 1555 C CA . HIS A 1 202 ? -1.490 -17.646 -11.455 1.00 91.81 202 HIS A CA 1
ATOM 1556 C C . HIS A 1 202 ? -1.297 -16.604 -12.561 1.00 91.81 202 HIS A C 1
ATOM 1558 O O . HIS A 1 202 ? -0.248 -15.968 -12.630 1.00 91.81 202 HIS A O 1
ATOM 1564 N N . ARG A 1 203 ? -2.323 -16.362 -13.381 1.00 90.31 203 ARG A N 1
ATOM 1565 C CA . ARG A 1 203 ? -2.214 -15.415 -14.499 1.00 90.31 203 ARG A CA 1
ATOM 1566 C C . ARG A 1 203 ? -2.005 -13.982 -14.028 1.00 90.31 203 ARG A C 1
ATOM 1568 O O . ARG A 1 203 ? -1.177 -13.277 -14.597 1.00 90.31 203 ARG A O 1
ATOM 1575 N N . ARG A 1 204 ? -2.728 -13.548 -12.985 1.00 94.31 204 ARG A N 1
ATOM 1576 C CA . ARG A 1 204 ? -2.542 -12.206 -12.402 1.00 94.31 204 ARG A CA 1
ATOM 1577 C C . ARG A 1 204 ? -1.095 -12.009 -11.957 1.00 94.31 204 ARG A C 1
ATOM 1579 O O . ARG A 1 204 ? -0.492 -10.988 -12.282 1.00 94.31 204 ARG A O 1
ATOM 1586 N N . PHE A 1 205 ? -0.540 -13.003 -11.272 1.00 94.88 205 PHE A N 1
ATOM 1587 C CA . PHE A 1 205 ? 0.820 -12.959 -10.763 1.00 94.88 205 PHE A CA 1
ATOM 1588 C C . PHE A 1 205 ? 1.871 -13.031 -11.871 1.00 94.88 205 PHE A C 1
ATOM 1590 O O . PHE A 1 205 ? 2.803 -12.233 -11.866 1.00 94.88 205 PHE A O 1
ATOM 1597 N N . GLU A 1 206 ? 1.702 -13.914 -12.857 1.00 92.94 206 GLU A N 1
ATOM 1598 C CA . GLU A 1 206 ? 2.595 -14.001 -14.014 1.00 92.94 206 GLU A CA 1
ATOM 1599 C C . GLU A 1 206 ? 2.668 -12.666 -14.765 1.00 92.94 206 GLU A C 1
ATOM 1601 O O . GLU A 1 206 ? 3.764 -12.179 -15.045 1.00 92.94 206 GLU A O 1
ATOM 1606 N N . CYS A 1 207 ? 1.518 -12.033 -15.021 1.00 93.00 207 CYS A N 1
ATOM 1607 C CA . CYS A 1 207 ? 1.466 -10.695 -15.600 1.00 93.00 207 CYS A CA 1
ATOM 1608 C C . CYS A 1 207 ? 2.174 -9.673 -14.702 1.00 93.00 207 CYS A C 1
ATOM 1610 O O . CYS A 1 207 ? 3.014 -8.920 -15.192 1.00 93.00 207 CYS A O 1
ATOM 1612 N N . PHE A 1 208 ? 1.890 -9.665 -13.399 1.00 95.25 208 PHE A N 1
ATOM 1613 C CA . PHE A 1 208 ? 2.481 -8.715 -12.457 1.00 95.25 208 PHE A CA 1
ATOM 1614 C C . PHE A 1 208 ? 4.017 -8.774 -12.422 1.00 95.25 208 PHE A C 1
ATOM 1616 O O . PHE A 1 208 ? 4.665 -7.736 -12.470 1.00 95.25 208 PHE A O 1
ATOM 1623 N N . VAL A 1 209 ? 4.615 -9.968 -12.422 1.00 94.12 209 VAL A N 1
ATOM 1624 C CA . VAL A 1 209 ? 6.084 -10.138 -12.350 1.00 94.12 209 VAL A CA 1
ATOM 1625 C C . VAL A 1 209 ? 6.775 -10.203 -13.721 1.00 94.12 209 VAL A C 1
ATOM 1627 O O . VAL A 1 209 ? 7.988 -10.456 -13.816 1.00 94.12 209 VAL A O 1
ATOM 1630 N N . SER A 1 210 ? 6.007 -10.016 -14.801 1.00 91.44 210 SER A N 1
ATOM 1631 C CA . SER A 1 210 ? 6.512 -10.122 -16.172 1.00 91.44 210 SER A CA 1
ATOM 1632 C C . SER A 1 210 ? 7.507 -9.015 -16.522 1.00 91.44 210 SER A C 1
ATOM 1634 O O . SER A 1 210 ? 8.478 -9.288 -17.235 1.00 91.44 210 SER A O 1
ATOM 1636 N N . ASP A 1 211 ? 7.316 -7.814 -15.972 1.00 91.75 211 ASP A N 1
ATOM 1637 C CA . ASP A 1 211 ? 8.229 -6.686 -16.141 1.00 91.75 211 ASP A CA 1
ATOM 1638 C C . ASP A 1 211 ? 9.400 -6.760 -15.146 1.00 91.75 211 ASP A C 1
ATOM 1640 O O . ASP A 1 211 ? 9.241 -7.129 -13.978 1.00 91.75 211 ASP A O 1
ATOM 1644 N N . ILE A 1 212 ? 10.610 -6.444 -15.614 1.00 89.94 212 ILE A N 1
ATOM 1645 C CA . ILE A 1 212 ? 11.821 -6.510 -14.793 1.00 89.94 212 ILE A CA 1
ATOM 1646 C C . ILE A 1 212 ? 11.887 -5.382 -13.759 1.00 89.94 212 ILE A C 1
ATOM 1648 O O . ILE A 1 212 ? 12.458 -5.598 -12.691 1.00 89.94 212 ILE A O 1
ATOM 1652 N N . CYS A 1 213 ? 11.268 -4.232 -14.030 1.00 89.06 213 CYS A N 1
ATOM 1653 C CA . CYS A 1 213 ? 11.324 -3.049 -13.175 1.00 89.06 213 CYS A CA 1
ATOM 1654 C C . CYS A 1 213 ? 10.532 -3.212 -11.871 1.00 89.06 213 CYS A C 1
ATOM 1656 O O . CYS A 1 213 ? 10.819 -2.516 -10.909 1.00 89.06 213 CYS A O 1
ATOM 1658 N N . ILE A 1 214 ? 9.575 -4.144 -11.790 1.00 93.31 214 ILE A N 1
ATOM 1659 C CA . ILE A 1 214 ? 8.843 -4.421 -10.538 1.00 93.31 214 ILE A CA 1
ATOM 1660 C C . ILE A 1 214 ? 9.659 -5.300 -9.586 1.00 93.31 214 ILE A C 1
ATOM 1662 O O . ILE A 1 214 ? 9.537 -5.188 -8.368 1.00 93.31 214 ILE A O 1
ATOM 1666 N N . ARG A 1 215 ? 10.495 -6.193 -10.126 1.00 93.19 215 ARG A N 1
ATOM 1667 C CA . ARG A 1 215 ? 11.147 -7.264 -9.353 1.00 93.19 215 ARG A CA 1
ATOM 1668 C C . ARG A 1 215 ? 11.957 -6.786 -8.144 1.00 93.19 215 ARG A C 1
ATOM 1670 O O . ARG A 1 215 ? 11.875 -7.473 -7.127 1.00 93.19 215 ARG A O 1
ATOM 1677 N N . PRO A 1 216 ? 12.690 -5.655 -8.197 1.00 93.50 216 PRO A N 1
ATOM 1678 C CA . PRO A 1 216 ? 13.399 -5.130 -7.030 1.00 93.50 216 PRO A CA 1
ATOM 1679 C C . PRO A 1 216 ? 12.487 -4.846 -5.828 1.00 93.50 216 PRO A C 1
ATOM 1681 O O . PRO A 1 216 ? 12.930 -4.973 -4.691 1.00 93.50 216 PRO A O 1
ATOM 1684 N N . TYR A 1 217 ? 11.214 -4.527 -6.072 1.00 94.12 217 TYR A N 1
ATOM 1685 C CA . TYR A 1 217 ? 10.249 -4.126 -5.046 1.00 94.12 217 TYR A CA 1
ATOM 1686 C C . TYR A 1 217 ? 9.382 -5.280 -4.523 1.00 94.12 217 TYR A C 1
ATOM 1688 O O . TYR A 1 217 ? 8.538 -5.083 -3.651 1.00 94.12 217 TYR A O 1
ATOM 1696 N N . LEU A 1 218 ? 9.551 -6.497 -5.053 1.00 93.88 218 LEU A N 1
ATOM 1697 C CA . LEU A 1 218 ? 8.739 -7.655 -4.663 1.00 93.88 218 LEU A CA 1
ATOM 1698 C C . LEU A 1 218 ? 9.133 -8.238 -3.302 1.00 93.88 218 LEU A C 1
ATOM 1700 O O . LEU A 1 218 ? 8.357 -8.998 -2.724 1.00 93.88 218 LEU A O 1
ATOM 1704 N N . LYS A 1 219 ? 10.312 -7.900 -2.778 1.00 92.19 219 LYS A N 1
ATOM 1705 C CA . LYS A 1 219 ? 10.814 -8.452 -1.518 1.00 92.19 219 LYS A CA 1
ATOM 1706 C C . LYS A 1 219 ? 9.900 -8.086 -0.339 1.00 92.19 219 LYS A C 1
ATOM 1708 O O . LYS A 1 219 ? 9.491 -6.934 -0.221 1.00 92.19 219 LYS A O 1
ATOM 1713 N N . ASN A 1 220 ? 9.620 -9.046 0.545 1.00 89.12 220 ASN A N 1
ATOM 1714 C CA . ASN A 1 220 ? 8.805 -8.867 1.760 1.00 89.12 220 ASN A CA 1
ATOM 1715 C C . ASN A 1 220 ? 7.397 -8.272 1.512 1.00 89.12 220 ASN A C 1
ATOM 1717 O O . ASN A 1 220 ? 6.878 -7.509 2.335 1.00 89.12 220 ASN A O 1
ATOM 1721 N N . THR A 1 221 ? 6.784 -8.579 0.367 1.00 90.19 221 THR A N 1
ATOM 1722 C CA . THR A 1 221 ? 5.457 -8.062 -0.018 1.00 90.19 221 THR A CA 1
ATOM 1723 C C . THR A 1 221 ? 4.302 -9.008 0.297 1.00 90.19 221 THR A C 1
ATOM 1725 O O . THR A 1 221 ? 3.152 -8.591 0.188 1.00 90.19 221 THR A O 1
ATOM 1728 N N . LEU A 1 222 ? 4.577 -10.260 0.678 1.00 90.00 222 LEU A N 1
ATOM 1729 C CA . LEU A 1 222 ? 3.560 -11.271 0.950 1.00 90.00 222 LEU A CA 1
ATOM 1730 C C . LEU A 1 222 ? 3.652 -11.812 2.376 1.00 90.00 222 LEU A C 1
ATOM 1732 O O . LEU A 1 222 ? 4.709 -12.310 2.764 1.00 90.00 222 LEU A O 1
ATOM 1736 N N . PRO A 1 223 ? 2.545 -11.807 3.132 1.00 87.50 223 PRO A N 1
ATOM 1737 C CA . PRO A 1 223 ? 2.499 -12.438 4.442 1.00 87.50 223 PRO A CA 1
ATOM 1738 C C . PRO A 1 223 ? 2.497 -13.969 4.310 1.00 87.50 223 PRO A C 1
ATOM 1740 O O . PRO A 1 223 ? 1.987 -14.526 3.327 1.00 87.50 223 PRO A O 1
ATOM 1743 N N . GLN A 1 224 ? 2.995 -14.653 5.345 1.00 86.56 224 GLN A N 1
ATOM 1744 C CA . GLN A 1 224 ? 3.051 -16.119 5.417 1.00 86.56 224 GLN A CA 1
ATOM 1745 C C . GLN A 1 224 ? 1.699 -16.783 5.134 1.00 86.56 224 GLN A C 1
ATOM 1747 O O . GLN A 1 224 ? 1.618 -17.756 4.395 1.00 86.56 224 GLN A O 1
ATOM 1752 N N . GLU A 1 225 ? 0.613 -16.210 5.639 1.00 85.56 225 GLU A N 1
ATOM 1753 C CA . GLU A 1 225 ? -0.736 -16.765 5.494 1.00 85.56 225 GLU A CA 1
ATOM 1754 C C . GLU A 1 225 ? -1.195 -16.821 4.036 1.00 85.56 225 GLU A C 1
ATOM 1756 O O . GLU A 1 225 ? -1.798 -17.800 3.596 1.00 85.56 225 GLU A O 1
ATOM 1761 N N . THR A 1 226 ? -0.879 -15.777 3.263 1.00 87.94 226 THR A N 1
ATOM 1762 C CA . THR A 1 226 ? -1.176 -15.758 1.827 1.00 87.94 226 THR A CA 1
ATOM 1763 C C . THR A 1 226 ? -0.335 -16.803 1.108 1.00 87.94 226 THR A C 1
ATOM 1765 O O . THR A 1 226 ? -0.856 -17.529 0.261 1.00 87.94 226 THR A O 1
ATOM 1768 N N . TYR A 1 227 ? 0.938 -16.940 1.482 1.00 89.56 227 TYR A N 1
ATOM 1769 C CA . TYR A 1 227 ? 1.809 -17.974 0.935 1.00 89.56 227 TYR A CA 1
ATOM 1770 C C . TYR A 1 227 ? 1.288 -19.390 1.225 1.00 89.56 227 TYR A C 1
ATOM 1772 O O . TYR A 1 227 ? 1.197 -20.202 0.307 1.00 89.56 227 TYR A O 1
ATOM 1780 N N . ASP A 1 228 ? 0.839 -19.671 2.448 1.00 88.00 228 ASP A N 1
ATOM 1781 C CA . ASP A 1 228 ? 0.282 -20.974 2.832 1.00 88.00 228 ASP A CA 1
ATOM 1782 C C . ASP A 1 228 ? -0.993 -21.320 2.045 1.00 88.00 228 ASP A C 1
ATOM 1784 O O . ASP A 1 228 ? -1.258 -22.484 1.730 1.00 88.00 228 ASP A O 1
ATOM 1788 N N . VAL A 1 229 ? -1.817 -20.323 1.708 1.00 86.88 229 VAL A N 1
ATOM 1789 C CA . VAL A 1 229 ? -2.959 -20.516 0.801 1.00 86.88 229 VAL A CA 1
ATOM 1790 C C . VAL A 1 229 ? -2.458 -20.789 -0.618 1.00 86.88 229 VAL A C 1
ATOM 1792 O O . VAL A 1 229 ? -2.857 -21.785 -1.213 1.00 86.88 229 VAL A O 1
ATOM 1795 N N . VAL A 1 230 ? -1.531 -19.985 -1.143 1.00 87.62 230 VAL A N 1
ATOM 1796 C CA . VAL A 1 230 ? -0.947 -20.175 -2.484 1.00 87.62 230 VAL A CA 1
ATOM 1797 C C . VAL A 1 230 ? -0.344 -21.568 -2.655 1.00 87.62 230 VAL A C 1
ATOM 1799 O O . VAL A 1 230 ? -0.572 -22.199 -3.683 1.00 87.62 230 VAL A O 1
ATOM 1802 N N . VAL A 1 231 ? 0.368 -22.082 -1.652 1.00 86.81 231 VAL A N 1
ATOM 1803 C CA . VAL A 1 231 ? 0.941 -23.436 -1.672 1.00 86.81 231 VAL A CA 1
ATOM 1804 C C . VAL A 1 231 ? -0.145 -24.514 -1.754 1.00 86.81 231 VAL A C 1
ATOM 1806 O O . VAL A 1 231 ? 0.080 -25.555 -2.366 1.00 86.81 231 VAL A O 1
ATOM 1809 N N . ARG A 1 232 ? -1.325 -24.278 -1.168 1.00 86.19 232 ARG A N 1
ATOM 1810 C CA . ARG A 1 232 ? -2.444 -25.233 -1.182 1.00 86.19 232 ARG A CA 1
ATOM 1811 C C . ARG A 1 232 ? -3.238 -25.229 -2.485 1.00 86.19 232 ARG A C 1
ATOM 1813 O O . ARG A 1 232 ? -3.678 -26.293 -2.906 1.00 86.19 232 ARG A O 1
ATOM 1820 N N . VAL A 1 233 ? -3.466 -24.057 -3.084 1.00 83.19 233 VAL A N 1
ATOM 1821 C CA . VAL A 1 233 ? -4.416 -23.899 -4.208 1.00 83.19 233 VAL A CA 1
ATOM 1822 C C . VAL A 1 233 ? -3.798 -23.444 -5.532 1.00 83.19 233 VAL A C 1
ATOM 1824 O O . VAL A 1 233 ? -4.479 -23.484 -6.552 1.00 83.19 233 VAL A O 1
ATOM 1827 N N . SER A 1 234 ? -2.536 -23.013 -5.563 1.00 78.38 234 SER A N 1
ATOM 1828 C CA . SER A 1 234 ? -1.911 -22.472 -6.775 1.00 78.38 234 SER A CA 1
ATOM 1829 C C . SER A 1 234 ? -0.921 -23.431 -7.439 1.00 78.38 234 SER A C 1
ATOM 1831 O O . SER A 1 234 ? -0.681 -24.551 -6.995 1.00 78.38 234 SER A O 1
ATOM 1833 N N . SER A 1 235 ? -0.343 -22.982 -8.554 1.00 79.88 235 SER A N 1
ATOM 1834 C CA . SER A 1 235 ? 0.647 -23.750 -9.310 1.00 79.88 235 SER A CA 1
ATOM 1835 C C . SER A 1 235 ? 2.045 -23.672 -8.687 1.00 79.88 235 SER A C 1
ATOM 1837 O O . SER A 1 235 ? 2.419 -22.653 -8.099 1.00 79.88 235 SER A O 1
ATOM 1839 N N . ASN A 1 236 ? 2.862 -24.707 -8.919 1.00 88.06 236 ASN A N 1
ATOM 1840 C CA . ASN A 1 236 ? 4.282 -24.720 -8.536 1.00 88.06 236 ASN A CA 1
ATOM 1841 C C . ASN A 1 236 ? 5.043 -23.496 -9.068 1.00 88.06 236 ASN A C 1
ATOM 1843 O O . ASN A 1 236 ? 5.931 -22.988 -8.391 1.00 88.06 236 ASN A O 1
ATOM 1847 N N . TYR A 1 237 ? 4.643 -22.966 -10.229 1.00 88.50 237 TYR A N 1
ATOM 1848 C CA . TYR A 1 237 ? 5.230 -21.754 -10.796 1.00 88.50 237 TYR A CA 1
ATOM 1849 C C . TYR A 1 237 ? 5.111 -20.547 -9.855 1.00 88.50 237 TYR A C 1
ATOM 1851 O O . TYR A 1 237 ? 6.090 -19.838 -9.629 1.00 88.50 237 TYR A O 1
ATOM 1859 N N . VAL A 1 238 ? 3.924 -20.308 -9.286 1.00 91.00 238 VAL A N 1
ATOM 1860 C CA . VAL A 1 238 ? 3.692 -19.162 -8.391 1.00 91.00 238 VAL A CA 1
ATOM 1861 C C . VAL A 1 238 ? 4.560 -19.296 -7.142 1.00 91.00 238 VAL A C 1
ATOM 1863 O O . VAL A 1 238 ? 5.237 -18.342 -6.764 1.00 91.00 238 VAL A O 1
ATOM 1866 N N . LYS A 1 239 ? 4.609 -20.501 -6.565 1.00 91.50 239 LYS A N 1
ATOM 1867 C CA . LYS A 1 239 ? 5.455 -20.821 -5.412 1.00 91.50 239 LYS A CA 1
ATOM 1868 C C . LYS A 1 239 ? 6.934 -20.529 -5.690 1.00 91.50 239 LYS A C 1
ATOM 1870 O O . LYS A 1 239 ? 7.548 -19.745 -4.971 1.00 91.50 239 LYS A O 1
ATOM 1875 N N . GLU A 1 240 ? 7.484 -21.097 -6.763 1.00 92.88 240 GLU A N 1
ATOM 1876 C CA . GLU A 1 240 ? 8.895 -20.928 -7.137 1.00 92.88 240 GLU A CA 1
ATOM 1877 C C . GLU A 1 240 ? 9.274 -19.457 -7.326 1.00 92.88 240 GLU A C 1
ATOM 1879 O O . GLU A 1 240 ? 10.376 -19.033 -6.983 1.00 92.88 240 GLU A O 1
ATOM 1884 N N . LYS A 1 241 ? 8.370 -18.650 -7.886 1.00 94.38 241 LYS A N 1
ATOM 1885 C CA . LYS A 1 241 ? 8.604 -17.219 -8.099 1.00 94.38 241 LYS A CA 1
ATOM 1886 C C . LYS A 1 241 ? 8.519 -16.410 -6.808 1.00 94.38 241 LYS A C 1
ATOM 1888 O O . LYS A 1 241 ? 9.336 -15.509 -6.642 1.00 94.38 241 LYS A O 1
ATOM 1893 N N . ILE A 1 242 ? 7.593 -16.733 -5.905 1.00 93.62 242 ILE A N 1
ATOM 1894 C CA . ILE A 1 242 ? 7.522 -16.110 -4.575 1.00 93.62 242 ILE A CA 1
ATOM 1895 C C . ILE A 1 242 ? 8.838 -16.325 -3.821 1.00 93.62 242 ILE A C 1
ATOM 1897 O O . ILE A 1 242 ? 9.423 -15.358 -3.329 1.00 93.62 242 ILE A O 1
ATOM 1901 N N . GLU A 1 243 ? 9.337 -17.563 -3.801 1.00 92.44 243 GLU A N 1
ATOM 1902 C CA . GLU A 1 243 ? 10.617 -17.912 -3.176 1.00 92.44 243 GLU A CA 1
ATOM 1903 C C . GLU A 1 243 ? 11.786 -17.212 -3.886 1.00 92.44 243 GLU A C 1
ATOM 1905 O O . GLU A 1 243 ? 12.600 -16.546 -3.247 1.00 92.44 243 GLU A O 1
ATOM 1910 N N . LYS A 1 244 ? 11.835 -17.278 -5.226 1.00 94.38 244 LYS A N 1
ATOM 1911 C CA . LYS A 1 244 ? 12.892 -16.653 -6.038 1.00 94.38 244 LYS A CA 1
ATOM 1912 C C . LYS A 1 244 ? 13.003 -15.144 -5.821 1.00 94.38 244 LYS A C 1
ATOM 1914 O O . LYS A 1 244 ? 14.110 -14.611 -5.855 1.00 94.38 244 LYS A O 1
ATOM 1919 N N . TYR A 1 245 ? 11.878 -14.449 -5.680 1.00 94.25 245 TYR A N 1
ATOM 1920 C CA . TYR A 1 245 ? 11.852 -12.998 -5.490 1.00 94.25 245 TYR A CA 1
ATOM 1921 C C . TYR A 1 245 ? 11.885 -12.585 -4.014 1.00 94.25 245 TYR A C 1
ATOM 1923 O O . TYR A 1 245 ? 11.849 -11.391 -3.727 1.00 94.25 245 TYR A O 1
ATOM 1931 N N . GLY A 1 246 ? 11.977 -13.544 -3.083 1.00 92.56 246 GLY A N 1
ATOM 1932 C CA . GLY A 1 246 ? 12.015 -13.267 -1.648 1.00 92.56 246 GLY A CA 1
ATOM 1933 C C . GLY A 1 246 ? 10.783 -12.501 -1.173 1.00 92.56 246 GLY A C 1
ATOM 1934 O O . GLY A 1 246 ? 10.906 -11.580 -0.371 1.00 92.56 246 GLY A O 1
ATOM 1935 N N . MET A 1 247 ? 9.605 -12.810 -1.726 1.00 94.00 247 MET A N 1
ATOM 1936 C CA . MET A 1 247 ? 8.397 -12.031 -1.433 1.00 94.00 247 MET A CA 1
ATOM 1937 C C . MET A 1 247 ? 7.848 -12.297 -0.039 1.00 94.00 247 MET A C 1
ATOM 1939 O O . MET A 1 247 ? 7.127 -11.456 0.485 1.00 94.00 247 MET A O 1
ATOM 1943 N N . LEU A 1 248 ? 8.178 -13.449 0.539 1.00 91.25 248 LEU A N 1
ATOM 1944 C CA . LEU A 1 248 ? 7.733 -13.835 1.866 1.00 91.25 248 LEU A CA 1
ATOM 1945 C C . LEU A 1 248 ? 8.287 -12.865 2.911 1.00 91.25 248 LEU A C 1
ATOM 1947 O O . LEU A 1 248 ? 9.495 -12.669 3.017 1.00 91.25 248 LEU A O 1
ATOM 1951 N N . GLU A 1 249 ? 7.384 -12.242 3.652 1.00 84.56 249 GLU A N 1
ATOM 1952 C CA . GLU A 1 249 ? 7.707 -11.371 4.767 1.00 84.56 249 GLU A CA 1
ATOM 1953 C C . GLU A 1 249 ? 8.375 -12.164 5.901 1.00 84.56 249 GLU A C 1
ATOM 1955 O O . GLU A 1 249 ? 7.948 -13.269 6.232 1.00 84.56 249 GLU A O 1
ATOM 1960 N N . SER A 1 250 ? 9.419 -11.590 6.504 1.00 84.06 250 SER A N 1
ATOM 1961 C CA . SER A 1 250 ? 10.031 -12.152 7.709 1.00 84.06 250 SER A CA 1
ATOM 1962 C C . SER A 1 250 ? 9.189 -11.838 8.950 1.00 84.06 250 SER A C 1
ATOM 1964 O O . SER A 1 250 ? 8.605 -10.757 9.046 1.00 84.06 250 SER A O 1
ATOM 1966 N N . ASP A 1 251 ? 9.177 -12.737 9.938 1.00 79.50 251 ASP A N 1
ATOM 1967 C CA . ASP A 1 251 ? 8.448 -12.519 11.200 1.00 79.50 251 ASP A CA 1
ATOM 1968 C C . ASP A 1 251 ? 8.877 -11.222 11.913 1.00 79.50 251 ASP A C 1
ATOM 1970 O O . ASP A 1 251 ? 8.058 -10.537 12.529 1.00 79.50 251 ASP A O 1
ATOM 1974 N N . GLU A 1 252 ? 10.155 -10.845 11.800 1.00 80.81 252 GLU A N 1
ATOM 1975 C CA . GLU A 1 252 ? 10.684 -9.609 12.381 1.00 80.81 252 GLU A CA 1
ATOM 1976 C C . GLU A 1 252 ? 10.110 -8.359 11.693 1.00 80.81 252 GLU A C 1
ATOM 1978 O O . GLU A 1 252 ? 9.700 -7.409 12.366 1.00 80.81 252 GLU A O 1
ATOM 1983 N N . ASP A 1 253 ? 10.043 -8.358 10.358 1.00 78.00 253 ASP A N 1
ATOM 1984 C CA . ASP A 1 253 ? 9.488 -7.241 9.586 1.00 78.00 253 ASP A CA 1
ATOM 1985 C C . ASP A 1 253 ? 7.969 -7.121 9.789 1.00 78.00 253 ASP A C 1
ATOM 1987 O O . ASP A 1 253 ? 7.450 -6.009 9.937 1.00 78.00 253 ASP A O 1
ATOM 1991 N N . ALA A 1 254 ? 7.274 -8.261 9.881 1.00 81.62 254 ALA A N 1
ATOM 1992 C CA . ALA A 1 254 ? 5.851 -8.334 10.207 1.00 81.62 254 ALA A CA 1
ATOM 1993 C C . ALA A 1 254 ? 5.556 -7.723 11.577 1.00 81.62 254 ALA A C 1
ATOM 1995 O O . ALA A 1 254 ? 4.665 -6.878 11.707 1.00 81.62 254 ALA A O 1
ATOM 1996 N N . GLY A 1 255 ? 6.334 -8.107 12.593 1.00 84.88 255 GLY A N 1
ATOM 1997 C CA . GLY A 1 255 ? 6.193 -7.581 13.947 1.00 84.88 255 GLY A CA 1
ATOM 1998 C C . GLY A 1 255 ? 6.391 -6.067 14.004 1.00 84.88 255 GLY A C 1
ATOM 1999 O O . GLY A 1 255 ? 5.565 -5.357 14.577 1.00 84.88 255 GLY A O 1
ATOM 2000 N N . LYS A 1 256 ? 7.436 -5.546 13.348 1.00 87.38 256 LYS A N 1
ATOM 2001 C CA . LYS A 1 256 ? 7.704 -4.098 13.296 1.00 87.38 256 LYS A CA 1
ATOM 2002 C C . LYS A 1 256 ? 6.567 -3.320 12.636 1.00 87.38 256 LYS A C 1
ATOM 2004 O O . LYS A 1 256 ? 6.174 -2.277 13.153 1.00 87.38 256 LYS A O 1
ATOM 2009 N N . ARG A 1 257 ? 6.015 -3.819 11.524 1.00 87.00 257 ARG A N 1
ATOM 2010 C CA . ARG A 1 257 ? 4.886 -3.168 10.838 1.00 87.00 257 ARG A CA 1
ATOM 2011 C C . ARG A 1 257 ? 3.628 -3.126 11.697 1.00 87.00 257 ARG A C 1
ATOM 2013 O O . ARG A 1 257 ? 2.953 -2.101 11.718 1.00 87.00 257 ARG A O 1
ATOM 2020 N N . VAL A 1 258 ? 3.337 -4.209 12.419 1.00 91.38 258 VAL A N 1
ATOM 2021 C CA . VAL A 1 258 ? 2.200 -4.263 13.349 1.00 91.38 258 VAL A CA 1
ATOM 2022 C C . VAL A 1 258 ? 2.367 -3.248 14.477 1.00 91.38 258 VAL A C 1
ATOM 2024 O O . VAL A 1 258 ? 1.425 -2.510 14.738 1.00 91.38 258 VAL A O 1
ATOM 2027 N N . LEU A 1 259 ? 3.548 -3.159 15.097 1.00 91.25 259 LEU A N 1
ATOM 2028 C CA . LEU A 1 259 ? 3.804 -2.191 16.173 1.00 91.25 259 LEU A CA 1
ATOM 2029 C C . LEU A 1 259 ? 3.645 -0.742 15.691 1.00 91.25 259 LEU A C 1
ATOM 2031 O O . LEU A 1 259 ? 2.926 0.032 16.311 1.00 91.25 259 LEU A O 1
ATOM 2035 N N . ILE A 1 260 ? 4.233 -0.399 14.539 1.00 89.88 260 ILE A N 1
ATOM 2036 C CA . ILE A 1 260 ? 4.081 0.940 13.947 1.00 89.88 260 ILE A CA 1
ATOM 2037 C C . ILE A 1 260 ? 2.602 1.252 13.684 1.00 89.88 260 ILE A C 1
ATOM 2039 O O . ILE A 1 260 ? 2.137 2.345 13.987 1.00 89.88 260 ILE A O 1
ATOM 2043 N N . ALA A 1 261 ? 1.845 0.293 13.145 1.00 93.44 261 ALA A N 1
ATOM 2044 C CA . ALA A 1 261 ? 0.426 0.490 12.866 1.00 93.44 261 ALA A CA 1
ATOM 2045 C C . ALA A 1 261 ? -0.439 0.595 14.131 1.00 93.44 261 ALA A C 1
ATOM 2047 O O . ALA A 1 261 ? -1.448 1.297 14.102 1.00 93.44 261 ALA A O 1
ATOM 2048 N N . GLN A 1 262 ? -0.067 -0.080 15.223 1.00 95.62 262 GLN A N 1
ATOM 2049 C CA . GLN A 1 262 ? -0.716 0.079 16.529 1.00 95.62 262 GLN A CA 1
ATOM 2050 C C . GLN A 1 262 ? -0.568 1.513 17.033 1.00 95.62 262 GLN A C 1
ATOM 2052 O O . GLN A 1 262 ? -1.579 2.148 17.341 1.00 95.62 262 GLN A O 1
ATOM 2057 N N . ASP A 1 263 ? 0.664 2.025 17.044 1.00 91.38 263 ASP A N 1
ATOM 2058 C CA . ASP A 1 263 ? 0.964 3.381 17.503 1.00 91.38 263 ASP A CA 1
ATOM 2059 C C . ASP A 1 263 ? 0.280 4.430 16.612 1.00 91.38 263 ASP A C 1
ATOM 2061 O O . ASP A 1 263 ? -0.451 5.286 17.106 1.00 91.38 263 ASP A O 1
ATOM 2065 N N . GLU A 1 264 ? 0.423 4.322 15.285 1.00 92.19 264 GLU A N 1
ATOM 2066 C CA . GLU A 1 264 ? -0.172 5.282 14.348 1.00 92.19 264 GLU A CA 1
ATOM 2067 C C . GLU A 1 264 ? -1.711 5.274 14.378 1.00 92.19 264 GLU A C 1
ATOM 2069 O O . GLU A 1 264 ? -2.335 6.328 14.228 1.00 92.19 264 GLU A O 1
ATOM 2074 N N . LEU A 1 265 ? -2.351 4.109 14.561 1.00 96.69 265 LEU A N 1
ATOM 2075 C CA . LEU A 1 265 ? -3.815 4.033 14.646 1.00 96.69 265 LEU A CA 1
ATOM 2076 C C . LEU A 1 265 ? -4.321 4.627 15.957 1.00 96.69 265 LEU A C 1
ATOM 2078 O O . LEU A 1 265 ? -5.341 5.317 15.954 1.00 96.69 265 LEU A O 1
ATOM 2082 N N . TRP A 1 266 ? -3.606 4.415 17.062 1.00 96.31 266 TRP A N 1
ATOM 2083 C CA . TRP A 1 266 ? -3.945 5.070 18.318 1.00 96.31 266 TRP A CA 1
ATOM 2084 C C . TRP A 1 266 ? -3.767 6.588 18.245 1.00 96.31 266 TRP A C 1
ATOM 2086 O O . TRP A 1 266 ? -4.674 7.331 18.622 1.00 96.31 266 TRP A O 1
ATOM 2096 N N . ASP A 1 267 ? -2.663 7.064 17.671 1.00 92.00 267 ASP A N 1
ATOM 2097 C CA . ASP A 1 267 ? -2.441 8.492 17.439 1.00 92.00 267 ASP A CA 1
ATOM 2098 C C . ASP A 1 267 ? -3.559 9.102 16.583 1.00 92.00 267 ASP A C 1
ATOM 2100 O O . ASP A 1 267 ? -4.054 10.191 16.887 1.00 92.00 267 ASP A O 1
ATOM 2104 N N . ALA A 1 268 ? -4.038 8.386 15.561 1.00 92.44 268 ALA A N 1
ATOM 2105 C CA . ALA A 1 268 ? -5.177 8.825 14.760 1.00 92.44 268 ALA A CA 1
ATOM 2106 C C . ALA A 1 268 ? -6.476 8.949 15.579 1.00 92.44 268 ALA A C 1
ATOM 2108 O O . ALA A 1 268 ? -7.252 9.882 15.350 1.00 92.44 268 ALA A O 1
ATOM 2109 N N . VAL A 1 269 ? -6.708 8.065 16.557 1.00 94.12 269 VAL A N 1
ATOM 2110 C CA . VAL A 1 269 ? -7.828 8.187 17.508 1.00 94.12 269 VAL A CA 1
ATOM 2111 C C . VAL A 1 269 ? -7.667 9.440 18.366 1.00 94.12 269 VAL A C 1
ATOM 2113 O O . VAL A 1 269 ? -8.608 10.229 18.463 1.00 94.12 269 VAL A O 1
ATOM 2116 N N . LEU A 1 270 ? -6.483 9.672 18.939 1.00 90.69 270 LEU A N 1
ATOM 2117 C CA . LEU A 1 270 ? -6.208 10.849 19.772 1.00 90.69 270 LEU A CA 1
ATOM 2118 C C . LEU A 1 270 ? -6.386 12.162 18.991 1.00 90.69 270 LEU A C 1
ATOM 2120 O O . LEU A 1 270 ? -7.025 13.101 19.474 1.00 90.69 270 LEU A O 1
ATOM 2124 N N . ILE A 1 271 ? -5.881 12.216 17.755 1.00 87.06 271 ILE A N 1
ATOM 2125 C CA . ILE A 1 271 ? -6.061 13.346 16.834 1.00 87.06 271 ILE A CA 1
ATOM 2126 C C . ILE A 1 271 ? -7.544 13.538 16.499 1.00 87.06 271 ILE A C 1
ATOM 2128 O O . ILE A 1 271 ? -8.025 14.676 16.473 1.00 87.06 271 ILE A O 1
ATOM 2132 N N . GLY A 1 272 ? -8.279 12.449 16.260 1.00 90.31 272 GLY A N 1
ATOM 2133 C CA . GLY A 1 272 ? -9.720 12.476 16.016 1.00 90.31 272 GLY A CA 1
ATOM 2134 C C . GLY A 1 272 ? -10.492 13.078 17.191 1.00 90.31 272 GLY A C 1
ATOM 2135 O O . GLY A 1 272 ? -11.310 13.982 17.004 1.00 90.31 272 GLY A O 1
ATOM 2136 N N . VAL A 1 273 ? -10.171 12.667 18.420 1.00 91.25 273 VAL A N 1
ATOM 2137 C CA . VAL A 1 273 ? -10.759 13.226 19.647 1.00 91.25 273 VAL A CA 1
ATOM 2138 C C . VAL A 1 273 ? -10.459 14.722 19.766 1.00 91.25 273 VAL A C 1
ATOM 2140 O O . VAL A 1 273 ? -11.387 15.516 19.927 1.00 91.25 273 VAL A O 1
ATOM 2143 N N . ALA A 1 274 ? -9.195 15.129 19.611 1.00 88.38 274 ALA A N 1
ATOM 2144 C CA . ALA A 1 274 ? -8.786 16.532 19.711 1.00 88.38 274 ALA A CA 1
ATOM 2145 C C . ALA A 1 274 ? -9.493 17.435 18.681 1.00 88.38 274 ALA A C 1
ATOM 2147 O O . ALA A 1 274 ? -9.870 18.565 18.993 1.00 88.38 274 ALA A O 1
ATOM 2148 N N . ASN A 1 275 ? -9.716 16.924 17.468 1.00 90.38 275 ASN A N 1
ATOM 2149 C CA . ASN A 1 275 ? -10.315 17.675 16.363 1.00 90.38 275 ASN A CA 1
ATOM 2150 C C . ASN A 1 275 ? -11.822 17.438 16.183 1.00 90.38 275 ASN A C 1
ATOM 2152 O O . ASN A 1 275 ? -12.418 18.016 15.271 1.00 90.38 275 ASN A O 1
ATOM 2156 N N . ARG A 1 276 ? -12.444 16.609 17.033 1.00 90.44 276 ARG A N 1
ATOM 2157 C CA . ARG A 1 276 ? -13.852 16.178 16.941 1.00 90.44 276 ARG A CA 1
ATOM 2158 C C . ARG A 1 276 ? -14.210 15.560 15.584 1.00 90.44 276 ARG A C 1
ATOM 2160 O O . ARG A 1 276 ? -15.256 15.864 15.011 1.00 90.44 276 ARG A O 1
ATOM 2167 N N . ARG A 1 277 ? -13.333 14.702 15.069 1.00 90.69 277 ARG A N 1
ATOM 2168 C CA . ARG A 1 277 ? -13.504 13.958 13.813 1.00 90.69 277 ARG A CA 1
ATOM 2169 C C . ARG A 1 277 ? -13.208 12.482 14.041 1.00 90.69 277 ARG A C 1
ATOM 2171 O O . ARG A 1 277 ? -12.565 12.127 15.023 1.00 90.69 277 ARG A O 1
ATOM 2178 N N . ASP A 1 278 ? -13.678 11.639 13.137 1.00 92.44 278 ASP A N 1
ATOM 2179 C CA . ASP A 1 278 ? -13.435 10.198 13.208 1.00 92.44 278 ASP A CA 1
ATOM 2180 C C . ASP A 1 278 ? -11.958 9.884 12.959 1.00 92.44 278 ASP A C 1
ATOM 2182 O O . ASP A 1 278 ? -11.249 10.661 12.309 1.00 92.44 278 ASP A O 1
ATOM 2186 N N . ALA A 1 279 ? -11.477 8.777 13.530 1.00 90.62 279 ALA A N 1
ATOM 2187 C CA . ALA A 1 279 ? -10.080 8.392 13.401 1.00 90.62 279 ALA A CA 1
ATOM 2188 C C . ALA A 1 279 ? -9.778 8.094 11.931 1.00 90.62 279 ALA A C 1
ATOM 2190 O O . ALA A 1 279 ? -10.448 7.274 11.306 1.00 90.62 279 ALA A O 1
ATOM 2191 N N . THR A 1 280 ? -8.769 8.749 11.365 1.00 90.56 280 THR A N 1
ATOM 2192 C CA . THR A 1 280 ? -8.333 8.470 9.993 1.00 90.56 280 THR A CA 1
ATOM 2193 C C . THR A 1 280 ? -7.544 7.174 9.946 1.00 90.56 280 THR A C 1
ATOM 2195 O O . THR A 1 280 ? -6.721 6.939 10.825 1.00 90.56 280 THR A O 1
ATOM 2198 N N . THR A 1 281 ? -7.724 6.371 8.903 1.00 91.81 281 THR A N 1
ATOM 2199 C CA . THR A 1 281 ? -6.948 5.140 8.718 1.00 91.81 281 THR A CA 1
ATOM 2200 C C . THR A 1 281 ? -5.493 5.479 8.401 1.00 91.81 281 THR A C 1
ATOM 2202 O O . THR A 1 281 ? -5.228 6.086 7.356 1.00 91.81 281 THR A O 1
ATOM 2205 N N . PRO A 1 282 ? -4.527 5.105 9.258 1.00 89.19 282 PRO A N 1
ATOM 2206 C CA . PRO A 1 282 ? -3.129 5.312 8.946 1.00 89.19 282 PRO A CA 1
ATOM 2207 C C . PRO A 1 282 ? -2.710 4.445 7.769 1.00 89.19 282 PRO A C 1
ATOM 2209 O O . PRO A 1 282 ? -3.182 3.327 7.561 1.00 89.19 282 PRO A O 1
ATOM 2212 N N . LYS A 1 283 ? -1.743 4.951 7.019 1.00 83.81 283 LYS A N 1
ATOM 2213 C CA . LYS A 1 283 ? -1.191 4.263 5.857 1.00 83.81 283 LYS A CA 1
ATOM 2214 C C . LYS A 1 283 ? -0.550 2.927 6.231 1.00 83.81 283 LYS A C 1
ATOM 2216 O O . LYS A 1 283 ? -0.722 1.961 5.496 1.00 83.81 283 LYS A O 1
ATOM 2221 N N . SER A 1 284 ? 0.127 2.850 7.377 1.00 86.38 284 SER A N 1
ATOM 2222 C CA . SER A 1 284 ? 0.684 1.597 7.903 1.00 86.38 284 SER A CA 1
ATOM 2223 C C . SER A 1 284 ? -0.381 0.509 8.062 1.00 86.38 284 SER A C 1
ATOM 2225 O O . SER A 1 284 ? -0.135 -0.622 7.655 1.00 86.38 284 SER A O 1
ATOM 2227 N N . PHE A 1 285 ? -1.581 0.854 8.545 1.00 91.56 285 PHE A N 1
ATOM 2228 C CA . PHE A 1 285 ? -2.693 -0.082 8.718 1.00 91.56 285 PHE A CA 1
ATOM 2229 C C . PHE A 1 285 ? -3.177 -0.659 7.386 1.00 91.56 285 PHE A C 1
ATOM 2231 O O . PHE A 1 285 ? -3.369 -1.868 7.260 1.00 91.56 285 PHE A O 1
ATOM 2238 N N . SER A 1 286 ? -3.327 0.181 6.358 1.00 84.56 286 SER A N 1
ATOM 2239 C CA . SER A 1 286 ? -3.799 -0.247 5.033 1.00 84.56 286 SER A CA 1
ATOM 2240 C C . SER A 1 286 ? -2.901 -1.305 4.387 1.00 84.56 286 SER A C 1
ATOM 2242 O O . SER A 1 286 ? -3.392 -2.137 3.621 1.00 84.56 286 SER A O 1
ATOM 2244 N N . LEU A 1 287 ? -1.612 -1.297 4.732 1.00 83.19 287 LEU A N 1
ATOM 2245 C CA . LEU A 1 287 ? -0.577 -2.177 4.190 1.00 83.19 287 LEU A CA 1
ATOM 2246 C C . LEU A 1 287 ? -0.508 -3.549 4.880 1.00 83.19 287 LEU A C 1
ATOM 2248 O O . LEU A 1 287 ? 0.243 -4.413 4.432 1.00 83.19 287 LEU A O 1
ATOM 2252 N N . LEU A 1 288 ? -1.277 -3.757 5.949 1.00 86.75 288 LEU A N 1
ATOM 2253 C CA . LEU A 1 288 ? -1.291 -5.002 6.710 1.00 86.75 288 LEU A CA 1
ATOM 2254 C C . LEU A 1 288 ? -2.225 -6.060 6.106 1.00 86.75 288 LEU A C 1
ATOM 2256 O O . LEU A 1 288 ? -3.253 -5.753 5.491 1.00 86.75 288 LEU A O 1
ATOM 2260 N N . SER A 1 289 ? -1.894 -7.326 6.358 1.00 85.00 289 SER A N 1
ATOM 2261 C CA . SER A 1 289 ? -2.797 -8.463 6.142 1.00 85.00 289 SER A CA 1
ATOM 2262 C C . SER A 1 289 ? -4.017 -8.408 7.070 1.00 85.00 289 SER A C 1
ATOM 2264 O O . SER A 1 289 ? -4.003 -7.723 8.092 1.00 85.00 289 SER A O 1
ATOM 2266 N N . ALA A 1 290 ? -5.074 -9.161 6.755 1.00 86.44 290 ALA A N 1
ATOM 2267 C CA . ALA A 1 290 ? -6.299 -9.182 7.559 1.00 86.44 290 ALA A CA 1
ATOM 2268 C C . ALA A 1 290 ? -6.054 -9.582 9.028 1.00 86.44 290 ALA A C 1
ATOM 2270 O O . ALA A 1 290 ? -6.590 -8.946 9.933 1.00 86.44 290 ALA A O 1
ATOM 2271 N N . ARG A 1 291 ? -5.200 -10.581 9.290 1.00 87.50 291 ARG A N 1
ATOM 2272 C CA . ARG A 1 291 ? -4.864 -10.982 10.664 1.00 87.50 291 ARG A CA 1
ATOM 2273 C C . ARG A 1 291 ? -4.026 -9.931 11.383 1.00 87.50 291 ARG A C 1
ATOM 2275 O O . ARG A 1 291 ? -4.284 -9.645 12.545 1.00 87.50 291 ARG A O 1
ATOM 2282 N N . GLN A 1 292 ? -3.051 -9.327 10.704 1.00 91.38 292 GLN A N 1
ATOM 2283 C CA . GLN A 1 292 ? -2.283 -8.219 11.278 1.00 91.38 292 GLN A CA 1
ATOM 2284 C C . GLN A 1 292 ? -3.205 -7.033 11.610 1.00 91.38 292 GLN A C 1
ATOM 2286 O O . GLN A 1 292 ? -3.094 -6.480 12.699 1.00 91.38 292 GLN A O 1
ATOM 2291 N N . LYS A 1 293 ? -4.164 -6.695 10.733 1.00 94.38 293 LYS A N 1
ATOM 2292 C CA . LYS A 1 293 ? -5.205 -5.687 11.002 1.00 94.38 293 LYS A CA 1
ATOM 2293 C C . LYS A 1 293 ? -6.035 -6.050 12.228 1.00 94.38 293 LYS A C 1
ATOM 2295 O O . LYS A 1 293 ? -6.188 -5.205 13.103 1.00 94.38 293 LYS A O 1
ATOM 2300 N N . GLN A 1 294 ? -6.483 -7.302 12.345 1.00 94.88 294 GLN A N 1
ATOM 2301 C CA . GLN A 1 294 ? -7.185 -7.793 13.535 1.00 94.88 294 GLN A CA 1
ATOM 2302 C C . GLN A 1 294 ? -6.357 -7.579 14.811 1.00 94.88 294 GLN A C 1
ATOM 2304 O O . GLN A 1 294 ? -6.865 -7.026 15.781 1.00 94.88 294 GLN A O 1
ATOM 2309 N N . THR A 1 295 ? -5.072 -7.947 14.800 1.00 94.62 295 THR A N 1
ATOM 2310 C CA . THR A 1 295 ? -4.162 -7.744 15.940 1.00 94.62 295 THR A CA 1
ATOM 2311 C C . THR A 1 295 ? -4.000 -6.264 16.296 1.00 94.62 295 THR A C 1
ATOM 2313 O O . THR A 1 295 ? -3.976 -5.910 17.475 1.00 94.62 295 THR A O 1
ATOM 2316 N N . VAL A 1 296 ? -3.891 -5.383 15.296 1.00 96.62 296 VAL A N 1
ATOM 2317 C CA . VAL A 1 296 ? -3.802 -3.931 15.514 1.00 96.62 296 VAL A CA 1
ATOM 2318 C C . VAL A 1 296 ? -5.088 -3.391 16.140 1.00 96.62 296 VAL A C 1
ATOM 2320 O O . VAL A 1 296 ? -5.022 -2.696 17.151 1.00 96.62 296 VAL A O 1
ATOM 2323 N N . VAL A 1 297 ? -6.254 -3.731 15.583 1.00 97.06 297 VAL A N 1
ATOM 2324 C CA . VAL A 1 297 ? -7.547 -3.248 16.091 1.00 97.06 297 VAL A CA 1
ATOM 2325 C C . VAL A 1 297 ? -7.816 -3.779 17.495 1.00 97.06 297 VAL A C 1
ATOM 2327 O O . VAL A 1 297 ? -8.213 -3.005 18.360 1.00 97.06 297 VAL A O 1
ATOM 2330 N N . GLN A 1 298 ? -7.526 -5.054 17.764 1.00 95.75 298 GLN A N 1
ATOM 2331 C CA . GLN A 1 298 ? -7.645 -5.631 19.103 1.00 95.75 298 GLN A CA 1
ATOM 2332 C C . GLN A 1 298 ? -6.774 -4.883 20.121 1.00 95.75 298 GLN A C 1
ATOM 2334 O O . GLN A 1 298 ? -7.250 -4.538 21.200 1.00 95.75 298 GLN A O 1
ATOM 2339 N N . HIS A 1 299 ? -5.526 -4.567 19.765 1.00 95.50 299 HIS A N 1
ATOM 2340 C CA . HIS A 1 299 ? -4.642 -3.785 20.628 1.00 95.50 299 HIS A CA 1
ATOM 2341 C C . HIS A 1 299 ? -5.205 -2.383 20.909 1.00 95.50 299 HIS A C 1
ATOM 2343 O O . HIS A 1 299 ? -5.300 -1.975 22.066 1.00 95.50 299 HIS A O 1
ATOM 2349 N N . VAL A 1 300 ? -5.620 -1.661 19.864 1.00 95.75 300 VAL A N 1
ATOM 2350 C CA . VAL A 1 300 ? -6.163 -0.297 19.971 1.00 95.75 300 VAL A CA 1
ATOM 2351 C C . VAL A 1 300 ? -7.467 -0.258 20.775 1.00 95.75 300 VAL A C 1
ATOM 2353 O O . VAL A 1 300 ? -7.648 0.621 21.616 1.00 95.75 300 VAL A O 1
ATOM 2356 N N . VAL A 1 301 ? -8.361 -1.230 20.578 1.00 94.81 301 VAL A N 1
ATOM 2357 C CA . VAL A 1 301 ? -9.587 -1.369 21.378 1.00 94.81 301 VAL A CA 1
ATOM 2358 C C . VAL A 1 301 ? -9.248 -1.677 22.841 1.00 94.81 301 VAL A C 1
ATOM 2360 O O . VAL A 1 301 ? -9.831 -1.065 23.737 1.00 94.81 301 VAL A O 1
ATOM 2363 N N . GLY A 1 302 ? -8.260 -2.538 23.101 1.00 92.75 302 GLY A N 1
ATOM 2364 C CA . GLY A 1 302 ? -7.764 -2.819 24.451 1.00 92.75 302 GLY A CA 1
ATOM 2365 C C . GLY A 1 302 ? -7.255 -1.566 25.174 1.00 92.75 302 GLY A C 1
ATOM 2366 O O . GLY A 1 302 ? -7.521 -1.386 26.366 1.00 92.75 302 GLY A O 1
ATOM 2367 N N . GLN A 1 303 ? -6.617 -0.625 24.464 1.00 93.12 303 GLN A N 1
ATOM 2368 C CA . GLN A 1 303 ? -6.162 0.642 25.056 1.00 93.12 303 GLN A CA 1
ATOM 2369 C C . GLN A 1 303 ? -7.308 1.515 25.598 1.00 93.12 303 GLN A C 1
ATOM 2371 O O . GLN A 1 303 ? -7.110 2.264 26.562 1.00 93.12 303 GLN A O 1
ATOM 2376 N N . LEU A 1 304 ? -8.536 1.370 25.080 1.00 92.25 304 LEU A N 1
ATOM 2377 C CA . LEU A 1 304 ? -9.713 2.088 25.592 1.00 92.25 304 LEU A CA 1
ATOM 2378 C C . LEU A 1 304 ? -9.998 1.773 27.068 1.00 92.25 304 LEU A C 1
ATOM 2380 O O . LEU A 1 304 ? -10.559 2.603 27.787 1.00 92.25 304 LEU A O 1
ATOM 2384 N N . THR A 1 305 ? -9.570 0.610 27.567 1.00 90.19 305 THR A N 1
ATOM 2385 C CA . THR A 1 305 ? -9.718 0.256 28.987 1.00 90.19 305 THR A CA 1
ATOM 2386 C C . THR A 1 305 ? -8.901 1.160 29.912 1.00 90.19 305 THR A C 1
ATOM 2388 O O . THR A 1 305 ? -9.290 1.383 31.063 1.00 90.19 305 THR A O 1
ATOM 2391 N N . SER A 1 306 ? -7.831 1.770 29.404 1.00 90.00 306 SER A N 1
ATOM 2392 C CA . SER A 1 306 ? -6.986 2.714 30.140 1.00 90.00 306 SER A CA 1
ATOM 2393 C C . SER A 1 306 ? -7.473 4.164 30.028 1.00 90.00 306 SER A C 1
ATOM 2395 O O . SER A 1 306 ? -7.089 5.011 30.834 1.00 90.00 306 SER A O 1
ATOM 2397 N N . VAL A 1 307 ? -8.390 4.458 29.100 1.00 91.69 307 VAL A N 1
ATOM 2398 C CA . VAL A 1 307 ? -8.986 5.790 28.927 1.00 91.69 307 VAL A CA 1
ATOM 2399 C C . VAL A 1 307 ? -9.943 6.119 30.076 1.00 91.69 307 VAL A C 1
ATOM 2401 O O . VAL A 1 307 ? -10.723 5.283 30.542 1.00 91.69 307 VAL A O 1
ATOM 2404 N N . ASN A 1 308 ? -9.905 7.361 30.556 1.00 91.19 308 ASN A N 1
ATOM 2405 C CA . ASN A 1 308 ? -10.789 7.828 31.622 1.00 91.19 308 ASN A CA 1
ATOM 2406 C C . ASN A 1 308 ? -12.260 7.879 31.184 1.00 91.19 308 ASN A C 1
ATOM 2408 O O . ASN A 1 308 ? -12.572 8.207 30.044 1.00 91.19 308 ASN A O 1
ATOM 2412 N N . TRP A 1 309 ? -13.180 7.613 32.118 1.00 88.94 309 TRP A N 1
ATOM 2413 C CA . TRP A 1 309 ? -14.610 7.462 31.813 1.00 88.94 309 TRP A CA 1
ATOM 2414 C C . TRP A 1 309 ? -15.241 8.700 31.149 1.00 88.94 309 TRP A C 1
ATOM 2416 O O . TRP A 1 309 ? -16.095 8.539 30.287 1.00 88.94 309 TRP A O 1
ATOM 2426 N N . TRP A 1 310 ? -14.797 9.917 31.487 1.00 87.19 310 TRP A N 1
ATOM 2427 C CA . TRP A 1 310 ? -15.377 11.165 30.961 1.00 87.19 310 TRP A CA 1
ATOM 2428 C C . TRP A 1 310 ? -15.006 11.474 29.502 1.00 87.19 310 TRP A C 1
ATOM 2430 O O . TRP A 1 310 ? -15.624 12.342 28.900 1.00 87.19 310 TRP A O 1
ATOM 2440 N N . VAL A 1 311 ? -13.999 10.798 28.942 1.00 91.06 311 VAL A N 1
ATOM 2441 C CA . VAL A 1 311 ? -13.583 10.921 27.528 1.00 91.06 311 VAL A CA 1
ATOM 2442 C C . VAL A 1 311 ? -13.679 9.589 26.781 1.00 91.06 311 VAL A C 1
ATOM 2444 O O . VAL A 1 311 ? -13.352 9.518 25.600 1.00 91.06 311 VAL A O 1
ATOM 2447 N N . PHE A 1 312 ? -14.113 8.524 27.457 1.00 92.81 312 PHE A N 1
ATOM 2448 C CA . PHE A 1 312 ? -14.153 7.172 26.907 1.00 92.81 312 PHE A CA 1
ATOM 2449 C C . PHE A 1 312 ? -15.045 7.082 25.666 1.00 92.81 312 PHE A C 1
ATOM 2451 O O . PHE A 1 312 ? -14.611 6.546 24.650 1.00 92.81 312 PHE A O 1
ATOM 2458 N N . GLU A 1 313 ? -16.261 7.631 25.742 1.00 92.69 313 GLU A N 1
ATOM 2459 C CA . GLU A 1 313 ? -17.223 7.602 24.636 1.00 92.69 313 GLU A CA 1
ATOM 2460 C C . GLU A 1 313 ? -16.639 8.241 23.371 1.00 92.69 313 GLU A C 1
ATOM 2462 O O . GLU A 1 313 ? -16.733 7.657 22.295 1.00 92.69 313 GLU A O 1
ATOM 2467 N N . ASP A 1 314 ? -15.974 9.392 23.501 1.00 91.81 314 ASP A N 1
ATOM 2468 C CA . ASP A 1 314 ? -15.359 10.072 22.361 1.00 91.81 314 ASP A CA 1
ATOM 2469 C C . ASP A 1 314 ? -14.309 9.188 21.679 1.00 91.81 314 ASP A C 1
ATOM 2471 O O . ASP A 1 314 ? -14.341 9.038 20.458 1.00 91.81 314 ASP A O 1
ATOM 2475 N N . HIS A 1 315 ? -13.412 8.557 22.447 1.00 94.31 315 HIS A N 1
ATOM 2476 C CA . HIS A 1 315 ? -12.377 7.676 21.890 1.00 94.31 315 HIS A CA 1
ATOM 2477 C C . HIS A 1 315 ? -12.996 6.439 21.230 1.00 94.31 315 HIS A C 1
ATOM 2479 O O . HIS A 1 315 ? -12.630 6.092 20.107 1.00 94.31 315 HIS A O 1
ATOM 2485 N N . PHE A 1 316 ? -13.962 5.807 21.906 1.00 95.19 316 PHE A N 1
ATOM 2486 C CA . PHE A 1 316 ? -14.665 4.629 21.403 1.00 95.19 316 PHE A CA 1
ATOM 2487 C C . PHE A 1 316 ? -15.393 4.935 20.086 1.00 95.19 316 PHE A C 1
ATOM 2489 O O . PHE A 1 316 ? -15.272 4.190 19.112 1.00 95.19 316 PHE A O 1
ATOM 2496 N N . ASN A 1 317 ? -16.097 6.064 20.014 1.00 93.62 317 ASN A N 1
ATOM 2497 C CA . ASN A 1 317 ? -16.801 6.471 18.803 1.00 93.62 317 ASN A CA 1
ATOM 2498 C C . ASN A 1 317 ? -15.821 6.799 17.668 1.00 93.62 317 ASN A C 1
ATOM 2500 O O . ASN A 1 317 ? -16.090 6.443 16.525 1.00 93.62 317 ASN A O 1
ATOM 2504 N N . ARG A 1 318 ? -14.659 7.413 17.951 1.00 93.81 318 ARG A N 1
ATOM 2505 C CA . ARG A 1 318 ? -13.683 7.750 16.894 1.00 93.81 318 ARG A CA 1
ATOM 2506 C C . ARG A 1 318 ? -13.088 6.522 16.226 1.00 93.81 318 ARG A C 1
ATOM 2508 O O . ARG A 1 318 ? -12.914 6.552 15.010 1.00 93.81 318 ARG A O 1
ATOM 2515 N N . ILE A 1 319 ? -12.797 5.465 16.986 1.00 94.62 319 ILE A N 1
ATOM 2516 C CA . ILE A 1 319 ? -12.268 4.223 16.412 1.00 94.62 319 ILE A CA 1
ATOM 2517 C C . ILE A 1 319 ? -13.360 3.397 15.721 1.00 94.62 319 ILE A C 1
ATOM 2519 O O . ILE A 1 319 ? -13.137 2.894 14.626 1.00 94.62 319 ILE A O 1
ATOM 2523 N N . THR A 1 320 ? -14.558 3.291 16.308 1.00 95.19 320 THR A N 1
ATOM 2524 C CA . THR A 1 320 ? -15.639 2.449 15.754 1.00 95.19 320 THR A CA 1
ATOM 2525 C C . THR A 1 320 ? -16.374 3.079 14.568 1.00 95.19 320 THR A C 1
ATOM 2527 O O . THR A 1 320 ? -17.009 2.369 13.786 1.00 95.19 320 THR A O 1
ATOM 2530 N N . ALA A 1 321 ? -16.258 4.397 14.386 1.00 93.69 321 ALA A N 1
ATOM 2531 C CA . ALA A 1 321 ? -16.744 5.087 13.195 1.00 93.69 321 ALA A CA 1
ATOM 2532 C C . ALA A 1 321 ? -15.846 4.879 11.960 1.00 93.69 321 ALA A C 1
ATOM 2534 O O . ALA A 1 321 ? -16.321 5.058 10.840 1.00 93.69 321 ALA A O 1
ATOM 2535 N N . ASN A 1 322 ? -14.580 4.477 12.128 1.00 93.88 322 ASN A N 1
ATOM 2536 C CA . ASN A 1 322 ? -13.661 4.265 11.009 1.00 93.88 322 ASN A CA 1
ATOM 2537 C C . ASN A 1 322 ? -14.084 3.043 10.164 1.00 93.88 322 ASN A C 1
ATOM 2539 O O . ASN A 1 322 ? -14.049 1.905 10.634 1.00 93.88 322 ASN A O 1
ATOM 2543 N N . GLU A 1 323 ? -14.450 3.278 8.899 1.00 93.25 323 GLU A N 1
ATOM 2544 C CA . GLU A 1 323 ? -14.945 2.241 7.977 1.00 93.25 323 GLU A CA 1
ATOM 2545 C C . GLU A 1 323 ? -13.936 1.117 7.699 1.00 93.25 323 GLU A C 1
ATOM 2547 O O . GLU A 1 323 ? -14.338 -0.038 7.565 1.00 93.25 323 GLU A O 1
ATOM 2552 N N . ASP A 1 324 ? -12.635 1.417 7.656 1.00 91.75 324 ASP A N 1
ATOM 2553 C CA . ASP A 1 324 ? -11.592 0.412 7.413 1.00 91.75 324 ASP A CA 1
ATOM 2554 C C . ASP A 1 324 ? -11.340 -0.472 8.645 1.00 91.75 324 ASP A C 1
ATOM 2556 O O . ASP A 1 324 ? -10.812 -1.578 8.518 1.00 91.75 324 ASP A O 1
ATOM 2560 N N . VAL A 1 325 ? -11.720 -0.003 9.839 1.00 95.19 325 VAL A N 1
ATOM 2561 C CA . VAL A 1 325 ? -11.560 -0.716 11.115 1.00 95.19 325 VAL A CA 1
ATOM 2562 C C . VAL A 1 325 ? -12.754 -1.621 11.417 1.00 95.19 325 VAL A C 1
ATOM 2564 O O . VAL A 1 325 ? -12.563 -2.709 11.961 1.00 95.19 325 VAL A O 1
ATOM 2567 N N . LYS A 1 326 ? -13.975 -1.225 11.032 1.00 95.19 326 LYS A N 1
ATOM 2568 C CA . LYS A 1 326 ? -15.219 -1.968 11.324 1.00 95.19 326 LYS A CA 1
ATOM 2569 C C . LYS A 1 326 ? -15.168 -3.473 11.039 1.00 95.19 326 LYS A C 1
ATOM 2571 O O . LYS A 1 326 ? -15.625 -4.227 11.900 1.00 95.19 326 LYS A O 1
ATOM 2576 N N . PRO A 1 327 ? -14.610 -3.954 9.906 1.00 95.56 327 PRO A N 1
ATOM 2577 C CA . PRO A 1 327 ? -14.553 -5.390 9.619 1.00 95.56 327 PRO A CA 1
ATOM 2578 C C . PRO A 1 327 ? -13.756 -6.199 10.652 1.00 95.56 327 PRO A C 1
ATOM 2580 O O . PRO A 1 327 ? -13.938 -7.410 10.743 1.00 95.56 327 PRO A O 1
ATOM 2583 N N . TYR A 1 328 ? -12.896 -5.536 11.427 1.00 96.19 328 TYR A N 1
ATOM 2584 C CA . TYR A 1 328 ? -11.967 -6.137 12.382 1.00 96.19 328 TYR A CA 1
ATOM 2585 C C . TYR A 1 328 ? -12.359 -5.878 13.846 1.00 96.19 328 TYR A C 1
ATOM 2587 O O . TYR A 1 328 ? -11.591 -6.188 14.750 1.00 96.19 328 TYR A O 1
ATOM 2595 N N . LEU A 1 329 ? -13.544 -5.306 14.105 1.00 96.19 329 LEU A N 1
ATOM 2596 C CA . LEU A 1 329 ? -14.051 -5.072 15.467 1.00 96.19 329 LEU A CA 1
ATOM 2597 C C . LEU A 1 329 ? -14.582 -6.344 16.141 1.00 96.19 329 LEU A C 1
ATOM 2599 O O . LEU A 1 329 ? -14.743 -6.380 17.358 1.00 96.19 329 LEU A O 1
ATOM 2603 N N . LYS A 1 330 ? -14.863 -7.399 15.375 1.00 96.06 330 LYS A N 1
ATOM 2604 C CA . LYS A 1 330 ? -15.391 -8.646 15.929 1.00 96.06 330 LYS A CA 1
ATOM 2605 C C . LYS A 1 330 ? -14.377 -9.301 16.869 1.00 96.06 330 LYS A C 1
ATOM 2607 O O . LYS A 1 330 ? -13.220 -9.485 16.497 1.00 96.06 330 LYS A O 1
ATOM 2612 N N . GLY A 1 331 ? -14.828 -9.689 18.063 1.00 94.81 331 GLY A N 1
ATOM 2613 C CA . GLY A 1 331 ? -14.016 -10.409 19.050 1.00 94.81 331 GLY A CA 1
ATOM 2614 C C . GLY A 1 331 ? -12.811 -9.633 19.595 1.00 94.81 331 GLY A C 1
ATOM 2615 O O . GLY A 1 331 ? -11.871 -10.245 20.094 1.00 94.81 331 GLY A O 1
ATOM 2616 N N . THR A 1 332 ? -12.790 -8.302 19.481 1.00 95.75 332 THR A N 1
ATOM 2617 C CA . THR A 1 332 ? -11.675 -7.471 19.969 1.00 95.75 332 THR A CA 1
ATOM 2618 C C . THR A 1 332 ? -11.656 -7.274 21.482 1.00 95.75 332 THR A C 1
ATOM 2620 O O . THR A 1 332 ? -10.638 -6.847 22.011 1.00 95.75 332 THR A O 1
ATOM 2623 N N . LEU A 1 333 ? -12.771 -7.529 22.166 1.00 93.69 333 LEU A N 1
ATOM 2624 C CA . LEU A 1 333 ? -12.919 -7.397 23.612 1.00 93.69 333 LEU A CA 1
ATOM 2625 C C . LEU A 1 333 ? -13.023 -8.773 24.259 1.00 93.69 333 LEU A C 1
ATOM 2627 O O . LEU A 1 333 ? -13.839 -9.606 23.868 1.00 93.69 333 LEU A O 1
ATOM 2631 N N . THR A 1 334 ? -12.266 -8.976 25.325 1.00 93.00 334 THR A N 1
ATOM 2632 C CA . THR A 1 334 ? -12.515 -10.057 26.280 1.00 93.00 334 THR A CA 1
ATOM 2633 C C . THR A 1 334 ? -13.737 -9.744 27.154 1.00 93.00 334 THR A C 1
ATOM 2635 O O . THR A 1 334 ? -14.172 -8.591 27.269 1.00 93.00 334 THR A O 1
ATOM 2638 N N . GLN A 1 335 ? -14.290 -10.766 27.816 1.00 92.56 335 GLN A N 1
ATOM 2639 C CA . GLN A 1 335 ? -15.374 -10.591 28.794 1.00 92.56 335 GLN A CA 1
ATOM 2640 C C . GLN A 1 335 ? -14.984 -9.604 29.911 1.00 92.56 335 GLN A C 1
ATOM 2642 O O . GLN A 1 335 ? -15.782 -8.739 30.283 1.00 92.56 335 GLN A O 1
ATOM 2647 N N . ASP A 1 336 ? -13.738 -9.674 30.388 1.00 92.62 336 ASP A N 1
ATOM 2648 C CA . ASP A 1 336 ? -13.215 -8.789 31.432 1.00 92.62 336 ASP A CA 1
ATOM 2649 C C . ASP A 1 336 ? -13.116 -7.333 30.960 1.00 92.62 336 ASP A C 1
ATOM 2651 O O . ASP A 1 336 ? -13.541 -6.415 31.668 1.00 92.62 336 ASP A O 1
ATOM 2655 N N . GLU A 1 337 ? -12.611 -7.096 29.747 1.00 92.56 337 GLU A N 1
ATOM 2656 C CA . GLU A 1 337 ? -12.530 -5.748 29.174 1.00 92.56 337 GLU A CA 1
ATOM 2657 C C . GLU A 1 337 ? -13.923 -5.155 28.947 1.00 92.56 337 GLU A C 1
ATOM 2659 O O . GLU A 1 337 ? -14.159 -3.991 29.285 1.00 92.56 337 GLU A O 1
ATOM 2664 N N . ASN A 1 338 ? -14.878 -5.957 28.463 1.00 93.00 338 ASN A N 1
ATOM 2665 C CA . ASN A 1 338 ? -16.270 -5.532 28.347 1.00 93.00 338 ASN A CA 1
ATOM 2666 C C . ASN A 1 338 ? -16.844 -5.146 29.721 1.00 93.00 338 ASN A C 1
ATOM 2668 O O . ASN A 1 338 ? -17.424 -4.070 29.864 1.00 93.00 338 ASN A O 1
ATOM 2672 N N . ALA A 1 339 ? -16.620 -5.945 30.767 1.00 91.94 339 ALA A N 1
ATOM 2673 C CA . ALA A 1 339 ? -17.059 -5.608 32.122 1.00 91.94 339 ALA A CA 1
ATOM 2674 C C . ALA A 1 339 ? -16.431 -4.295 32.638 1.00 91.94 339 ALA A C 1
ATOM 2676 O O . ALA A 1 339 ? -17.119 -3.473 33.257 1.00 91.94 339 ALA A O 1
ATOM 2677 N N . MET A 1 340 ? -15.146 -4.047 32.351 1.00 92.38 340 MET A N 1
ATOM 2678 C CA . MET A 1 340 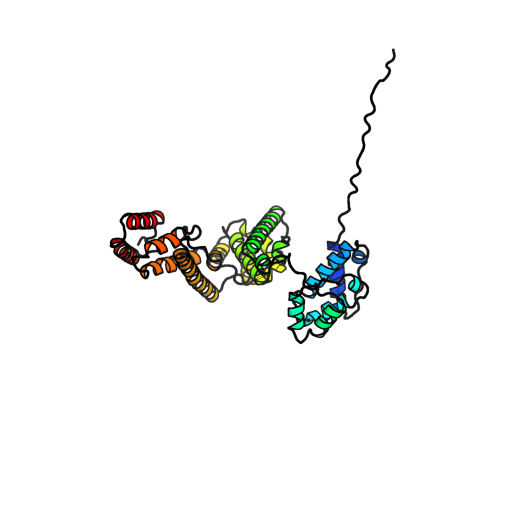? -14.485 -2.778 32.680 1.00 92.38 340 MET A CA 1
ATOM 2679 C C . MET A 1 340 ? -15.111 -1.590 31.941 1.00 92.38 340 MET A C 1
ATOM 2681 O O . MET A 1 340 ? -15.314 -0.532 32.548 1.00 92.38 340 MET A O 1
ATOM 2685 N N . ILE A 1 341 ? -15.451 -1.761 30.662 1.00 92.06 341 ILE A N 1
ATOM 2686 C CA . ILE A 1 341 ? -16.143 -0.750 29.856 1.00 92.06 341 ILE A CA 1
ATOM 2687 C C . ILE A 1 341 ? -17.529 -0.460 30.440 1.00 92.06 341 ILE A C 1
ATOM 2689 O O . ILE A 1 341 ? -17.826 0.698 30.734 1.00 92.06 341 ILE A O 1
ATOM 2693 N N . GLN A 1 342 ? -18.343 -1.484 30.719 1.00 91.44 342 GLN A N 1
ATOM 2694 C CA . GLN A 1 342 ? -19.672 -1.310 31.323 1.00 91.44 342 GLN A CA 1
ATOM 2695 C C . GLN A 1 342 ? -19.597 -0.561 32.663 1.00 91.44 342 GLN A C 1
ATOM 2697 O O . GLN A 1 342 ? -20.386 0.347 32.941 1.00 91.44 342 GLN A O 1
ATOM 2702 N N . LYS A 1 343 ? -18.580 -0.861 33.483 1.00 92.06 343 LYS A N 1
ATOM 2703 C CA . LYS A 1 343 ? -18.328 -0.136 34.734 1.00 92.06 343 LYS A CA 1
ATOM 2704 C C . LYS A 1 343 ? -17.999 1.339 34.498 1.00 92.06 343 LYS A C 1
ATOM 2706 O O . LYS A 1 343 ? -18.484 2.179 35.256 1.00 92.06 343 LYS A O 1
ATOM 2711 N N . LYS A 1 344 ? -17.208 1.687 33.476 1.00 90.38 344 LYS A N 1
ATOM 2712 C CA . LYS A 1 344 ? -16.941 3.095 33.118 1.00 90.38 344 LYS A CA 1
ATOM 2713 C C . LYS A 1 344 ? -18.218 3.795 32.654 1.00 90.38 344 LYS A C 1
ATOM 2715 O O . LYS A 1 344 ? -18.527 4.872 33.159 1.00 90.38 344 LYS A O 1
ATOM 2720 N N . LEU A 1 345 ? -18.987 3.145 31.783 1.00 90.19 345 LEU A N 1
ATOM 2721 C CA . LEU A 1 345 ? -20.231 3.673 31.228 1.00 90.19 345 LEU A CA 1
ATOM 2722 C C . LEU A 1 345 ? -21.307 3.933 32.289 1.00 90.19 345 LEU A C 1
ATOM 2724 O O . LEU A 1 345 ? -22.120 4.832 32.106 1.00 90.19 345 LEU A O 1
ATOM 2728 N N . SER A 1 346 ? -21.282 3.245 33.439 1.00 91.50 346 SER A N 1
ATOM 2729 C CA . SER A 1 346 ? -22.192 3.527 34.568 1.00 91.50 346 SER A CA 1
ATOM 2730 C C . SER A 1 346 ? -22.161 4.988 35.051 1.00 91.50 346 SER A C 1
ATOM 2732 O O . SER A 1 346 ? -23.131 5.451 35.649 1.00 91.50 346 SER A O 1
ATOM 2734 N N . ARG A 1 347 ? -21.071 5.717 34.765 1.00 89.50 347 ARG A N 1
ATOM 2735 C CA . ARG A 1 347 ? -20.871 7.134 35.112 1.00 89.50 347 ARG A CA 1
ATOM 2736 C C . ARG A 1 347 ? -21.204 8.104 33.973 1.00 89.50 347 ARG A C 1
ATOM 2738 O O . ARG A 1 347 ? -21.146 9.311 34.187 1.00 89.50 347 ARG A O 1
ATOM 2745 N N . CYS A 1 348 ? -21.530 7.595 32.788 1.00 89.38 348 CYS A N 1
ATOM 2746 C CA . CYS A 1 348 ? -21.872 8.389 31.610 1.00 89.38 348 CYS A CA 1
ATOM 2747 C C . CYS A 1 348 ? -23.388 8.636 31.512 1.00 89.38 348 CYS A C 1
ATOM 2749 O O . CYS A 1 348 ? -24.175 8.080 32.287 1.00 89.38 348 CYS A O 1
ATOM 2751 N N . SER A 1 349 ? -23.800 9.469 30.551 1.00 90.44 349 SER A N 1
ATOM 2752 C CA . SER A 1 349 ? -25.214 9.656 30.207 1.00 90.44 349 SER A CA 1
ATOM 2753 C C . SER A 1 349 ? -25.832 8.358 29.672 1.00 90.44 349 SER A C 1
ATOM 2755 O O . SER A 1 349 ? -25.129 7.465 29.193 1.00 90.44 349 SER A O 1
ATOM 2757 N N . ASP A 1 350 ? -27.158 8.243 29.741 1.00 91.62 350 ASP A N 1
ATOM 2758 C CA . ASP A 1 350 ? -27.851 7.056 29.229 1.00 91.62 350 ASP A CA 1
ATOM 2759 C C . ASP A 1 350 ? -27.749 6.933 27.700 1.00 91.62 350 ASP A C 1
ATOM 2761 O O . ASP A 1 350 ? -27.639 5.818 27.189 1.00 91.62 350 ASP A O 1
ATOM 2765 N N . ASP A 1 351 ? -27.664 8.059 26.984 1.00 90.75 351 ASP A N 1
ATOM 2766 C CA . ASP A 1 351 ? -27.402 8.082 25.540 1.00 90.75 351 ASP A CA 1
ATOM 2767 C C . ASP A 1 351 ? -26.026 7.486 25.207 1.00 90.75 351 ASP A C 1
ATOM 2769 O O . ASP A 1 351 ? -25.920 6.641 24.318 1.00 90.75 351 ASP A O 1
ATOM 2773 N N . ALA A 1 352 ? -24.991 7.849 25.972 1.00 89.00 352 ALA A N 1
ATOM 2774 C CA . ALA A 1 352 ? -23.636 7.328 25.800 1.00 89.00 352 ALA A CA 1
ATOM 2775 C C . ALA A 1 352 ? -23.564 5.820 26.064 1.00 89.00 352 ALA A C 1
ATOM 2777 O O . ALA A 1 352 ? -22.975 5.064 25.289 1.00 89.00 352 ALA A O 1
ATOM 2778 N N . LYS A 1 353 ? -24.204 5.364 27.153 1.00 92.81 353 LYS A N 1
ATOM 2779 C CA . LYS A 1 353 ? -24.310 3.933 27.486 1.00 92.81 353 LYS A CA 1
ATOM 2780 C C . LYS A 1 353 ? -24.946 3.159 26.342 1.00 92.81 353 LYS A C 1
ATOM 2782 O O . LYS A 1 353 ? -24.415 2.128 25.937 1.00 92.81 353 LYS A O 1
ATOM 2787 N N . LYS A 1 354 ? -26.074 3.663 25.835 1.00 92.56 354 LYS A N 1
ATOM 2788 C CA . LYS A 1 354 ? -26.822 3.028 24.755 1.00 92.56 354 LYS A CA 1
ATOM 2789 C C . LYS A 1 354 ? -26.003 2.982 23.468 1.00 92.56 354 LYS A C 1
ATOM 2791 O O . LYS A 1 354 ? -25.861 1.908 22.903 1.00 92.56 354 LYS A O 1
ATOM 2796 N N . SER A 1 355 ? -25.407 4.103 23.062 1.00 91.62 355 SER A N 1
ATOM 2797 C CA . SER A 1 355 ? -24.584 4.195 21.849 1.00 91.62 355 SER A CA 1
ATOM 2798 C C . SER A 1 355 ? -23.440 3.173 21.845 1.00 91.62 355 SER A C 1
ATOM 2800 O O . SER A 1 355 ? -23.286 2.398 20.898 1.00 91.62 355 SER A O 1
ATOM 2802 N N . VAL A 1 356 ? -22.678 3.095 22.943 1.00 94.06 356 VAL A N 1
ATOM 2803 C CA . VAL A 1 356 ? -21.563 2.144 23.052 1.00 94.06 356 VAL A CA 1
ATOM 2804 C C . VAL A 1 356 ? -22.058 0.696 23.100 1.00 94.06 356 VAL A C 1
ATOM 2806 O O . VAL A 1 356 ? -21.485 -0.162 22.431 1.00 94.06 356 VAL A O 1
ATOM 2809 N N . ALA A 1 357 ? -23.123 0.403 23.851 1.00 93.38 357 ALA A N 1
ATOM 2810 C CA . ALA A 1 357 ? -23.680 -0.949 23.936 1.00 93.38 357 ALA A CA 1
ATOM 2811 C C . ALA A 1 357 ? -24.238 -1.442 22.589 1.00 93.38 357 ALA A C 1
ATOM 2813 O O . ALA A 1 357 ? -23.989 -2.589 22.203 1.00 93.38 357 ALA A O 1
ATOM 2814 N N . ASP A 1 358 ? -24.940 -0.571 21.858 1.00 93.56 358 ASP A N 1
ATOM 2815 C CA . ASP A 1 358 ? -25.459 -0.855 20.520 1.00 93.56 358 ASP A CA 1
ATOM 2816 C C . ASP A 1 358 ? -24.300 -1.174 19.563 1.00 93.56 358 ASP A C 1
ATOM 2818 O O . ASP A 1 358 ? -24.366 -2.149 18.818 1.00 93.56 358 ASP A O 1
ATOM 2822 N N . CYS A 1 359 ? -23.197 -0.423 19.640 1.00 94.56 359 CYS A N 1
ATOM 2823 C CA . CYS A 1 359 ? -22.001 -0.639 18.825 1.00 94.56 359 CYS A CA 1
ATOM 2824 C C . CYS A 1 359 ? -21.279 -1.962 19.156 1.00 94.56 359 CYS A C 1
ATOM 2826 O O . CYS A 1 359 ? -21.002 -2.757 18.255 1.00 94.56 359 CYS A O 1
ATOM 2828 N N . ILE A 1 360 ? -21.048 -2.248 20.446 1.00 94.88 360 ILE A N 1
ATOM 2829 C CA . ILE A 1 360 ? -20.453 -3.517 20.912 1.00 94.88 360 ILE A CA 1
ATOM 2830 C C . ILE A 1 360 ? -21.268 -4.713 20.406 1.00 94.88 360 ILE A C 1
ATOM 2832 O O . ILE A 1 360 ? -20.699 -5.709 19.954 1.00 94.88 360 ILE A O 1
ATOM 2836 N N . THR A 1 361 ? -22.596 -4.598 20.453 1.00 94.69 361 THR A N 1
ATOM 2837 C CA . THR A 1 361 ? -23.517 -5.642 19.995 1.00 94.69 361 THR A CA 1
ATOM 2838 C C . THR A 1 361 ? -23.501 -5.771 18.473 1.00 94.69 361 THR A C 1
ATOM 2840 O O . THR A 1 361 ? -23.357 -6.878 17.955 1.00 94.69 361 THR A O 1
ATOM 2843 N N . ALA A 1 362 ? -23.609 -4.653 17.748 1.00 95.25 362 ALA A N 1
ATOM 2844 C CA . ALA A 1 362 ? -23.671 -4.628 16.288 1.00 95.25 362 ALA A CA 1
ATOM 2845 C C . ALA A 1 362 ? -22.430 -5.253 15.637 1.00 95.25 362 ALA A C 1
ATOM 2847 O O . ALA A 1 362 ? -22.559 -5.988 14.659 1.00 95.25 362 ALA A O 1
ATOM 2848 N N . TYR A 1 363 ? -21.244 -5.005 16.200 1.00 95.06 363 TYR A N 1
ATOM 2849 C CA . TYR A 1 363 ? -19.988 -5.548 15.681 1.00 95.06 363 TYR A CA 1
ATOM 2850 C C . TYR A 1 363 ? -19.535 -6.844 16.359 1.00 95.06 363 TYR A C 1
ATOM 2852 O O . TYR A 1 363 ? -18.466 -7.346 16.023 1.00 95.06 363 TYR A O 1
ATOM 2860 N N . GLN A 1 364 ? -20.328 -7.409 17.281 1.00 95.88 364 GLN A N 1
ATOM 2861 C CA . GLN A 1 364 ? -19.971 -8.627 18.022 1.00 95.88 364 GLN A CA 1
ATOM 2862 C C . GLN A 1 364 ? -18.577 -8.507 18.663 1.00 95.88 364 GLN A C 1
ATOM 2864 O O . GLN A 1 364 ? -17.714 -9.370 18.494 1.00 95.88 364 GLN A O 1
ATOM 2869 N N . MET A 1 365 ? -18.318 -7.386 19.345 1.00 96.31 365 MET A N 1
ATOM 2870 C CA . MET A 1 365 ? -16.963 -7.064 19.805 1.00 96.31 365 MET A CA 1
ATOM 2871 C C . MET A 1 365 ? -16.473 -7.982 20.924 1.00 96.31 365 MET A C 1
ATOM 2873 O O . MET A 1 365 ? -15.268 -8.116 21.094 1.00 96.31 365 MET A O 1
ATOM 2877 N N . VAL A 1 366 ? -17.372 -8.609 21.683 1.00 95.25 366 VAL A N 1
ATOM 2878 C CA . VAL A 1 366 ? -17.004 -9.527 22.767 1.00 95.25 366 VAL A CA 1
ATOM 2879 C C . VAL A 1 366 ? -16.694 -10.905 22.188 1.00 95.25 366 VAL A C 1
ATOM 2881 O O . VAL A 1 366 ? -17.508 -11.451 21.447 1.00 95.25 366 VAL A O 1
ATOM 2884 N N . ALA A 1 367 ? -15.526 -11.459 22.514 1.00 87.75 367 ALA A N 1
ATOM 2885 C CA . ALA A 1 367 ? -15.156 -12.813 22.125 1.00 87.75 367 ALA A CA 1
ATOM 2886 C C . ALA A 1 367 ? -16.131 -13.838 22.738 1.00 87.75 367 ALA A C 1
ATOM 2888 O O . ALA A 1 367 ? -16.455 -13.768 23.927 1.00 87.75 367 ALA A O 1
ATOM 2889 N N . GLU A 1 368 ? -16.616 -14.760 21.907 1.00 77.62 368 GLU A N 1
ATOM 2890 C CA . GLU A 1 368 ? -17.363 -15.938 22.353 1.00 77.62 368 GLU A CA 1
ATOM 2891 C C . GLU A 1 368 ? -16.346 -16.975 22.857 1.00 77.62 368 GLU A C 1
ATOM 2893 O O . GLU A 1 368 ? -15.362 -17.241 22.161 1.00 77.62 368 GLU A O 1
ATOM 2898 N N . ASP A 1 369 ? -16.556 -17.483 24.076 1.00 57.16 369 ASP A N 1
ATOM 2899 C CA . ASP A 1 369 ? -15.691 -18.484 24.725 1.00 57.16 369 ASP A CA 1
ATOM 2900 C C . ASP A 1 369 ? -15.694 -19.847 24.011 1.00 57.16 369 ASP A C 1
ATOM 2902 O O . ASP A 1 369 ? -16.772 -20.273 23.523 1.00 57.16 369 ASP A O 1
#

Secondary structure (DSSP, 8-state):
--------------------PPP-HHHHHHHHHHHHHHHHHHT------HHHHTS-HHHHHHHHHHHHHHHTSS-STTHHHHHHHHHT-TTGGGG-TT-B-HHHHHHHHHSGGGHHHHHHHHHTT-BPP---S-S--HHHHSSHHHHHHHHHHHHHHHHHHHHHT-PPPPPHHHHTS-HHHHHHHHHHHHHHHTSS-STTHHHHHHHHTSSTTTGGG-TT-B-HHHHHHHHHHS-HHHHHHHHHTT-BPPHHHHHHHHHHHHHHHHHHHHHHHHHTSPPPPPHHHHTS-HHHHHHHHHHHHHHGGGS-HHHHHHHHHHHHT-TTTGGG-TT-B-HHHHHHHHHHHTTS-HHHHHHHHHHHHHTT-BPP-

Sequence (369 aa):
MAQECGGSTTVLLRSAQVGVRAEDTESAKNELWTAVRNAVNAKSDLTVPESFKNLSEEGKQKVAQLTVDWVFSPVNDETVAWFKAFANDTYIQQYVENTVSQATYKEVTGLGTLKFVGEKIIEYGMLKPAAGDVSPSPQEMDGPAAVENAMREMKMAIRKGVANHHRIVLPESFMKLSERAKQEVTMLTATWVFDPVDEGTHRRFECFVSDICIRPYLKNTLPQETYDVVVRVSSNYVKEKIEKYGMLESDEDAGKRVLIAQDELWDAVLIGVANRRDATTPKSFSLLSARQKQTVVQHVVGQLTSVNWWVFEDHFNRITANEDVKPYLKGTLTQDENAMIQKKLSRCSDDAKKSVADCITAYQMVAED

pLDDT: mean 84.51, std 15.35, range [31.19, 97.06]